Protein AF-A0A9N7V277-F1 (afdb_monomer)

InterPro domains:
  IPR020974 CGT/MARTX, cysteine protease (CPD) domain [PF11713] (224-320)
  IPR020974 CGT/MARTX, cysteine protease (CPD) domain [PS51771] (216-343)
  IPR038383 CGT/MARTX, cysteine protease (CPD) domain superfamily [G3DSA:3.40.50.11050] (196-327)

pLDDT: mean 76.89, std 19.92, range [20.62, 97.69]

Mean predicted aligned error: 16.17 Å

Structure (mmCIF, N/CA/C/O backbone):
data_AF-A0A9N7V277-F1
#
_entry.id   AF-A0A9N7V277-F1
#
loop_
_atom_site.group_PDB
_atom_site.id
_atom_site.type_symbol
_atom_site.label_atom_id
_atom_site.label_alt_id
_atom_site.label_comp_id
_atom_site.label_asym_id
_atom_site.label_entity_id
_atom_site.label_seq_id
_atom_site.pdbx_PDB_ins_code
_atom_site.Cartn_x
_atom_site.Cartn_y
_atom_site.Cartn_z
_atom_site.occupancy
_atom_site.B_iso_or_equiv
_atom_site.auth_seq_id
_atom_site.auth_comp_id
_atom_site.auth_asym_id
_atom_site.auth_atom_id
_atom_site.pdbx_PDB_model_num
ATOM 1 N N . MET A 1 1 ? 8.049 -5.004 50.807 1.00 28.66 1 MET A N 1
ATOM 2 C CA . MET A 1 1 ? 9.495 -4.733 50.673 1.00 28.66 1 MET A CA 1
ATOM 3 C C . MET A 1 1 ? 9.752 -4.348 49.233 1.00 28.66 1 MET A C 1
ATOM 5 O O . MET A 1 1 ? 9.401 -5.106 48.342 1.00 28.66 1 MET A O 1
ATOM 9 N N . ASN A 1 2 ? 10.246 -3.127 49.052 1.00 24.20 2 ASN A N 1
ATOM 10 C CA . ASN A 1 2 ? 10.599 -2.505 47.779 1.00 24.20 2 ASN A CA 1
ATOM 11 C C . ASN A 1 2 ? 11.664 -3.313 47.037 1.00 24.20 2 ASN A C 1
ATOM 13 O O . ASN A 1 2 ? 12.608 -3.737 47.690 1.00 24.20 2 ASN A O 1
ATOM 17 N N . TYR A 1 3 ? 11.592 -3.378 45.705 1.00 22.62 3 TYR A N 1
ATOM 18 C CA . TYR A 1 3 ? 12.776 -3.192 44.862 1.00 22.62 3 TYR A CA 1
ATOM 19 C C . TYR A 1 3 ? 12.378 -2.574 43.517 1.00 22.62 3 TYR A C 1
ATOM 21 O O . TYR A 1 3 ? 11.646 -3.154 42.724 1.00 22.62 3 TYR A O 1
ATOM 29 N N . CYS A 1 4 ? 12.864 -1.350 43.327 1.00 20.62 4 CYS A N 1
ATOM 30 C CA . CYS A 1 4 ? 12.828 -0.546 42.117 1.00 20.62 4 CYS A CA 1
ATOM 31 C C . CYS A 1 4 ? 14.184 -0.746 41.418 1.00 20.62 4 CYS A C 1
ATOM 33 O O . CYS A 1 4 ? 15.223 -0.596 42.065 1.00 20.62 4 CYS A O 1
ATOM 35 N N . GLY A 1 5 ? 14.185 -1.128 40.139 1.00 23.42 5 GLY A N 1
ATOM 36 C CA . GLY A 1 5 ? 15.390 -1.339 39.334 1.00 23.42 5 GLY A CA 1
ATOM 37 C C . GLY A 1 5 ? 15.511 -0.273 38.251 1.00 23.42 5 GLY A C 1
ATOM 38 O O . GLY A 1 5 ? 14.735 -0.263 37.302 1.00 23.42 5 GLY A O 1
ATOM 39 N N . LYS A 1 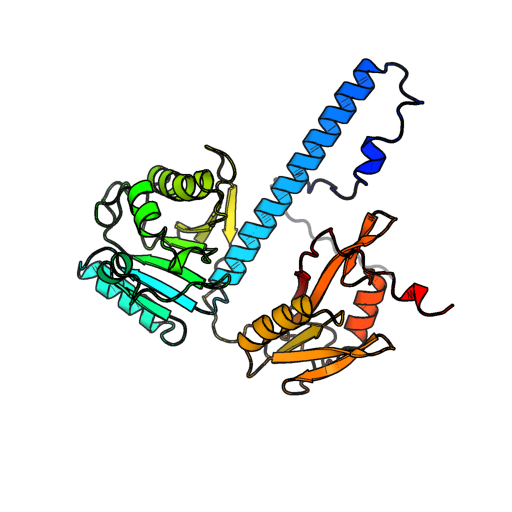6 ? 16.479 0.631 38.423 1.00 22.86 6 LYS A N 1
ATOM 40 C CA . LYS A 1 6 ? 16.886 1.668 37.466 1.00 22.86 6 LYS A CA 1
ATOM 41 C C . LYS A 1 6 ? 17.494 1.038 36.207 1.00 22.86 6 LYS A C 1
ATOM 43 O O . LYS A 1 6 ? 18.428 0.252 36.331 1.00 22.86 6 LYS A O 1
ATOM 48 N N . TYR A 1 7 ? 17.075 1.496 35.030 1.00 24.28 7 TYR A N 1
ATOM 49 C CA . TYR A 1 7 ? 17.896 1.451 33.820 1.00 24.28 7 TYR A CA 1
ATOM 50 C C . TYR A 1 7 ? 18.275 2.881 33.430 1.00 24.28 7 TYR A C 1
ATOM 52 O O . TYR A 1 7 ? 17.420 3.699 33.104 1.00 24.28 7 TYR A O 1
ATOM 60 N N . SER A 1 8 ? 19.569 3.181 33.520 1.00 22.28 8 SER A N 1
ATOM 61 C CA . SER A 1 8 ? 20.206 4.353 32.925 1.00 22.28 8 SER A CA 1
ATOM 62 C C . SER A 1 8 ? 20.559 4.025 31.475 1.00 22.28 8 SER A C 1
ATOM 64 O O . SER A 1 8 ? 21.413 3.170 31.240 1.00 22.28 8 SER A O 1
ATOM 66 N N . ALA A 1 9 ? 19.924 4.699 30.520 1.00 25.73 9 ALA A N 1
ATOM 67 C CA . ALA A 1 9 ? 20.364 4.729 29.131 1.00 25.73 9 ALA A CA 1
ATOM 68 C C . ALA A 1 9 ? 20.911 6.127 28.829 1.00 25.73 9 ALA A C 1
ATOM 70 O O . ALA A 1 9 ? 20.316 7.134 29.208 1.00 25.73 9 ALA A O 1
ATOM 71 N N . LEU A 1 10 ? 22.094 6.135 28.224 1.00 24.31 10 LEU A N 1
ATOM 72 C CA . LEU A 1 10 ? 22.889 7.299 27.873 1.00 24.31 10 LEU A CA 1
ATOM 73 C C . LEU A 1 10 ? 22.110 8.284 26.996 1.00 24.31 10 LEU A C 1
ATOM 75 O O . LEU A 1 10 ? 21.461 7.904 26.024 1.00 24.31 10 LEU A O 1
ATOM 79 N N . GLU A 1 11 ? 22.232 9.557 27.359 1.00 26.81 11 GLU A N 1
ATOM 80 C CA . GLU A 1 11 ? 21.810 10.714 26.583 1.00 26.81 11 GLU A CA 1
ATOM 81 C C . GLU A 1 11 ? 22.438 10.669 25.188 1.00 26.81 11 GLU A C 1
ATOM 83 O O . GLU A 1 11 ? 23.654 10.563 25.077 1.00 26.81 11 GLU A O 1
ATOM 88 N N . HIS A 1 12 ? 21.594 10.704 24.157 1.00 25.14 12 HIS A N 1
ATOM 89 C CA . HIS A 1 12 ? 21.638 11.583 22.976 1.00 25.14 12 HIS A CA 1
ATOM 90 C C . HIS A 1 12 ? 20.254 11.458 22.311 1.00 25.14 12 HIS A C 1
ATOM 92 O O . HIS A 1 12 ? 20.083 10.861 21.251 1.00 25.14 12 HIS A O 1
ATOM 98 N N . GLY A 1 13 ? 19.228 11.943 23.015 1.00 22.17 13 GLY A N 1
ATOM 99 C CA . GLY A 1 13 ? 17.858 11.990 22.521 1.00 22.17 13 GLY A CA 1
ATOM 100 C C . GLY A 1 13 ? 17.587 13.331 21.853 1.00 22.17 13 GLY A C 1
ATOM 101 O O . GLY A 1 13 ? 17.533 14.354 22.530 1.00 22.17 13 GLY A O 1
ATOM 102 N N . VAL A 1 14 ? 17.351 13.326 20.541 1.00 24.36 14 VAL A N 1
ATOM 103 C CA . VAL A 1 14 ? 16.485 14.344 19.942 1.00 24.36 14 VAL A CA 1
ATOM 104 C C . VAL A 1 14 ? 15.066 13.955 20.345 1.00 24.36 14 VAL A C 1
ATOM 106 O O . VAL A 1 14 ? 14.449 13.075 19.750 1.00 24.36 14 VAL A O 1
ATOM 109 N N . HIS A 1 15 ? 14.582 14.557 21.430 1.00 22.19 15 HIS A N 1
ATOM 110 C CA . HIS A 1 15 ? 13.175 14.515 21.803 1.00 22.19 15 HIS A CA 1
ATOM 111 C C . HIS A 1 15 ? 12.382 15.261 20.723 1.00 22.19 15 HIS A C 1
ATOM 113 O O . HIS A 1 15 ? 12.329 16.488 20.726 1.00 22.19 15 HIS A O 1
ATOM 119 N N . VAL A 1 16 ? 11.762 14.530 19.798 1.00 25.84 16 VAL A N 1
ATOM 120 C CA . VAL A 1 16 ? 10.641 15.077 19.030 1.00 25.84 16 VAL A CA 1
ATOM 121 C C . VAL A 1 16 ? 9.433 14.987 19.951 1.00 25.84 16 VAL A C 1
ATOM 123 O O . VAL A 1 16 ? 8.898 13.904 20.197 1.00 25.84 16 VAL A O 1
ATOM 126 N N . ALA A 1 17 ? 9.069 16.116 20.554 1.00 24.11 17 ALA A N 1
ATOM 127 C CA . ALA A 1 17 ? 7.821 16.233 21.287 1.00 24.11 17 ALA A CA 1
ATOM 128 C C . ALA A 1 17 ? 6.671 15.961 20.307 1.00 24.11 17 ALA A C 1
ATOM 130 O O . ALA A 1 17 ? 6.534 16.661 19.307 1.00 24.11 17 ALA A O 1
ATOM 131 N N . ARG A 1 18 ? 5.863 14.929 20.574 1.00 29.34 18 ARG A N 1
ATOM 132 C CA . ARG A 1 18 ? 4.539 14.818 19.956 1.00 29.34 18 ARG A CA 1
ATOM 133 C C . ARG A 1 18 ? 3.747 16.044 20.402 1.00 29.34 18 ARG A C 1
ATOM 135 O O . ARG A 1 18 ? 3.624 16.264 21.604 1.00 29.34 18 ARG A O 1
ATOM 142 N N . ALA A 1 19 ? 3.270 16.847 19.458 1.00 34.34 19 ALA A N 1
ATOM 143 C CA . ALA A 1 19 ? 2.320 17.903 19.769 1.00 34.34 19 ALA A CA 1
ATOM 144 C C . ALA A 1 19 ? 1.026 17.255 20.294 1.00 34.34 19 ALA A C 1
ATOM 146 O O . ALA A 1 19 ? 0.520 16.314 19.682 1.00 34.34 19 ALA A O 1
ATOM 147 N N . ASP A 1 20 ? 0.517 17.725 21.433 1.00 36.03 20 ASP A N 1
ATOM 148 C CA . ASP A 1 20 ? -0.811 17.362 21.937 1.00 36.03 20 ASP A CA 1
ATOM 149 C C . ASP A 1 20 ? -1.870 17.993 21.015 1.00 36.03 20 ASP A C 1
ATOM 151 O O . ASP A 1 20 ? -2.208 19.168 21.144 1.00 36.03 20 ASP A O 1
ATOM 155 N N . ILE A 1 21 ? -2.385 17.218 20.055 1.00 44.16 21 ILE A N 1
ATOM 156 C CA . ILE A 1 21 ? -3.468 17.624 19.131 1.00 44.16 21 ILE A CA 1
ATOM 157 C C . ILE A 1 21 ? -4.860 17.365 19.769 1.00 44.16 21 ILE A C 1
ATOM 159 O O . ILE A 1 21 ? -5.900 17.570 19.147 1.00 44.16 21 ILE A O 1
ATOM 163 N N . ASP A 1 22 ? -4.908 16.965 21.046 1.00 41.56 22 ASP A N 1
ATOM 164 C CA . ASP A 1 22 ? -6.135 16.657 21.808 1.00 41.56 22 ASP A CA 1
ATOM 165 C C . ASP A 1 22 ? -7.009 17.888 22.144 1.00 41.56 22 ASP A C 1
ATOM 167 O O . ASP A 1 22 ? -8.059 17.769 22.779 1.00 41.56 22 ASP A O 1
ATOM 171 N N . GLY A 1 23 ? -6.626 19.088 21.696 1.00 43.78 23 GLY A N 1
ATOM 172 C CA . GLY A 1 23 ? -7.427 20.302 21.846 1.00 43.78 23 GLY A CA 1
ATOM 173 C C . GLY A 1 23 ? -8.708 20.280 21.000 1.00 43.78 23 GLY A C 1
ATOM 174 O O . GLY A 1 23 ? -8.686 20.007 19.798 1.00 43.78 23 GLY A O 1
ATOM 175 N N . ASN A 1 24 ? -9.847 20.616 21.611 1.00 43.78 24 ASN A N 1
ATOM 176 C CA . ASN A 1 24 ? -11.101 20.837 20.891 1.00 43.78 24 ASN A CA 1
ATOM 177 C C . ASN A 1 24 ? -10.946 22.044 19.933 1.00 43.78 24 ASN A C 1
ATOM 179 O O . ASN A 1 24 ? -10.689 23.153 20.399 1.00 43.78 24 ASN A O 1
ATOM 183 N N . PRO A 1 25 ? -11.153 21.910 18.610 1.00 41.59 25 PRO A N 1
ATOM 184 C CA . PRO A 1 25 ? -11.029 23.040 17.685 1.00 41.59 25 PRO A CA 1
ATOM 185 C C . PRO A 1 25 ? -12.027 24.175 17.980 1.00 41.59 25 PRO A C 1
ATOM 187 O O . PRO A 1 25 ? -11.766 25.323 17.627 1.00 41.59 25 PRO A O 1
ATOM 190 N N . MET A 1 26 ? -13.140 23.892 18.672 1.00 42.09 26 MET A N 1
ATOM 191 C CA . MET A 1 26 ? -14.093 24.911 19.132 1.00 42.09 26 MET A CA 1
ATOM 192 C C . MET A 1 26 ? -13.605 25.676 20.374 1.00 42.09 26 MET A C 1
ATOM 194 O O . MET A 1 26 ? -13.975 26.836 20.544 1.00 42.09 26 MET A O 1
ATOM 198 N N . SER A 1 27 ? -12.710 25.113 21.200 1.00 48.59 27 SER A N 1
ATOM 199 C CA . SER A 1 27 ? -12.142 25.846 22.347 1.00 48.59 27 SER A CA 1
ATOM 200 C C . SER A 1 27 ? -11.129 26.916 21.925 1.00 48.59 27 SER A C 1
ATOM 202 O O . SER A 1 27 ? -10.855 27.839 22.688 1.00 48.59 27 SER A O 1
ATOM 204 N N . LEU A 1 28 ? -10.613 26.848 20.689 1.00 48.44 28 LEU A N 1
ATOM 205 C CA . LEU A 1 28 ? -9.829 27.924 20.070 1.00 48.44 28 LEU A CA 1
ATOM 206 C C . LEU A 1 28 ? -10.681 29.158 19.733 1.00 48.44 28 LEU A C 1
ATOM 208 O O . LEU A 1 28 ? -10.114 30.232 19.543 1.00 48.44 28 LEU A O 1
ATOM 212 N N . LEU A 1 29 ? -12.013 29.060 19.742 1.00 49.19 29 LEU A N 1
ATOM 213 C CA . LEU A 1 29 ? -12.933 30.183 19.507 1.00 49.19 29 LEU A CA 1
ATOM 214 C C . LEU A 1 29 ? -13.659 30.652 20.778 1.00 49.19 29 LEU A C 1
ATOM 216 O O . LEU A 1 29 ? -14.093 31.804 20.837 1.00 49.19 29 LEU A O 1
ATOM 220 N N . ASP A 1 30 ? -13.732 29.814 21.812 1.00 51.59 30 ASP A N 1
ATOM 221 C CA . ASP A 1 30 ? -14.276 30.210 23.111 1.00 51.59 30 ASP A CA 1
ATOM 222 C C . ASP A 1 30 ? -13.279 31.090 23.881 1.00 51.59 30 ASP A C 1
ATOM 224 O O . ASP A 1 30 ? -12.155 30.678 24.191 1.00 51.59 30 ASP A O 1
ATOM 228 N N . GLY A 1 31 ? -13.686 32.328 24.191 1.00 53.81 31 GLY A N 1
ATOM 229 C CA . GLY A 1 31 ? -12.941 33.218 25.093 1.00 53.81 31 GLY A CA 1
ATOM 230 C C . GLY A 1 31 ? -12.650 34.641 24.605 1.00 53.81 31 GLY A C 1
ATOM 231 O O . GLY A 1 31 ? -11.742 35.274 25.132 1.00 53.81 31 GLY A O 1
ATOM 232 N N . LEU A 1 32 ? -13.407 35.199 23.652 1.00 53.09 32 LEU A N 1
ATOM 233 C CA . LEU A 1 32 ? -13.282 36.631 23.305 1.00 53.09 32 LEU A CA 1
ATOM 234 C C . LEU A 1 32 ? -13.715 37.588 24.439 1.00 53.09 32 LEU A C 1
ATOM 236 O O . LEU A 1 32 ? -13.477 38.790 24.341 1.00 53.09 32 LEU A O 1
ATOM 240 N N . GLN A 1 33 ? -14.349 37.075 25.501 1.00 52.97 33 GLN A N 1
ATOM 241 C CA . GLN A 1 33 ? -14.818 37.863 26.648 1.00 52.97 33 GLN A CA 1
ATOM 242 C C . GLN A 1 33 ? -13.718 38.201 27.673 1.00 52.97 33 GLN A C 1
ATOM 244 O O . GLN A 1 33 ? -13.882 39.185 28.387 1.00 52.97 33 GLN A O 1
ATOM 249 N N . ASP A 1 34 ? -12.591 37.475 27.685 1.00 56.88 34 ASP A N 1
ATOM 250 C CA . ASP A 1 34 ? -11.506 37.632 28.677 1.00 56.88 34 ASP A CA 1
ATOM 251 C C . ASP A 1 34 ? -10.212 38.245 28.094 1.00 56.88 34 ASP A C 1
ATOM 253 O O . ASP A 1 34 ? -9.165 38.278 28.741 1.00 56.88 34 ASP A O 1
ATOM 257 N N . CYS A 1 35 ? -10.249 38.747 26.856 1.00 62.06 35 CYS A N 1
ATOM 258 C CA . CYS A 1 35 ? -9.081 39.357 26.218 1.00 62.06 35 CYS A CA 1
ATOM 259 C C . CYS A 1 35 ? -8.904 40.824 26.672 1.00 62.06 35 CYS A C 1
ATOM 261 O O . CYS A 1 35 ? -9.595 41.709 26.171 1.00 62.06 35 CYS A O 1
ATOM 263 N N . GLU A 1 36 ? -7.923 41.121 27.536 1.00 65.69 36 GLU A N 1
ATOM 264 C CA . GLU A 1 36 ? -7.572 42.514 27.904 1.00 65.69 36 GLU A CA 1
ATOM 265 C C . GLU A 1 36 ? -7.107 43.353 26.694 1.00 65.69 36 GLU A C 1
ATOM 267 O O . GLU A 1 36 ? -7.350 44.559 26.626 1.00 65.69 36 GLU A O 1
ATOM 272 N N . ASN A 1 37 ? -6.472 42.713 25.703 1.00 77.94 37 ASN A N 1
ATOM 273 C CA . ASN A 1 37 ? -6.129 43.305 24.409 1.00 77.94 37 ASN A CA 1
ATOM 274 C C . ASN A 1 37 ? -6.590 42.385 23.275 1.00 77.94 37 ASN A C 1
ATOM 276 O O . ASN A 1 37 ? -5.934 41.401 22.926 1.00 77.94 37 ASN A O 1
ATOM 280 N N . VAL A 1 38 ? -7.724 42.745 22.681 1.00 69.00 38 VAL A N 1
ATOM 281 C CA . VAL A 1 38 ? -8.394 41.979 21.624 1.00 69.00 38 VAL A CA 1
ATOM 282 C C . VAL A 1 38 ? -7.473 41.720 20.424 1.00 69.00 38 VAL A C 1
ATOM 284 O O . VAL A 1 38 ? -7.467 40.615 19.888 1.00 69.00 38 VAL A O 1
ATOM 287 N N . THR A 1 39 ? -6.637 42.687 20.032 1.00 71.88 39 THR A N 1
ATOM 288 C CA . THR A 1 39 ? -5.728 42.544 18.881 1.00 71.88 39 THR A CA 1
ATOM 289 C C . THR A 1 39 ? -4.648 41.493 19.135 1.00 71.88 39 THR A C 1
ATOM 291 O O . THR A 1 39 ? -4.396 40.655 18.272 1.00 71.88 39 THR A O 1
ATOM 294 N N . ALA A 1 40 ? -4.034 41.499 20.321 1.00 71.00 40 ALA A N 1
ATOM 295 C CA . ALA A 1 40 ? -3.030 40.499 20.693 1.00 71.00 40 ALA A CA 1
ATOM 296 C C . ALA A 1 40 ? -3.648 39.095 20.815 1.00 71.00 40 ALA A C 1
ATOM 298 O O . ALA A 1 40 ? -3.069 38.119 20.347 1.00 71.00 40 ALA A O 1
ATOM 299 N N . CYS A 1 41 ? -4.861 39.017 21.367 1.00 73.19 41 CYS A N 1
ATOM 300 C CA . CYS A 1 41 ? -5.624 37.779 21.514 1.00 73.19 41 CYS A CA 1
ATOM 301 C C . CYS A 1 41 ? -5.927 37.126 20.154 1.00 73.19 41 CYS A C 1
ATOM 303 O O . CYS A 1 41 ? -5.703 35.933 19.969 1.00 73.19 41 CYS A O 1
ATOM 305 N N . ILE A 1 42 ? -6.382 37.919 19.174 1.00 68.00 42 ILE A N 1
ATOM 306 C CA . ILE A 1 42 ? -6.675 37.443 17.813 1.00 68.00 42 ILE A CA 1
ATOM 307 C C . ILE A 1 42 ? -5.404 36.943 17.113 1.00 68.00 42 ILE A C 1
ATOM 309 O O . ILE A 1 42 ? -5.448 35.916 16.438 1.00 68.00 42 ILE A O 1
ATOM 313 N N . ILE A 1 43 ? -4.275 37.644 17.274 1.00 72.56 43 ILE A N 1
ATOM 314 C CA . ILE A 1 43 ? -2.992 37.228 16.686 1.00 72.56 43 ILE A CA 1
ATOM 315 C C . ILE A 1 43 ? -2.543 35.887 17.274 1.00 72.56 43 ILE A C 1
ATOM 317 O O . ILE A 1 43 ? -2.213 34.983 16.510 1.00 72.56 43 ILE A O 1
ATOM 321 N N . GLN A 1 44 ? -2.591 35.737 18.600 1.00 72.06 44 GLN A N 1
ATOM 322 C CA . GLN A 1 44 ? -2.203 34.496 19.270 1.00 72.06 44 GLN A CA 1
ATOM 323 C C . GLN A 1 44 ? -3.094 33.326 18.842 1.00 72.06 44 GLN A C 1
ATOM 325 O O . GLN A 1 44 ? -2.597 32.288 18.431 1.00 72.06 44 GLN A O 1
ATOM 330 N N . ARG A 1 45 ? -4.417 33.511 18.832 1.00 66.19 45 ARG A N 1
ATOM 331 C CA . ARG A 1 45 ? -5.364 32.447 18.458 1.00 66.19 45 ARG A CA 1
ATOM 332 C C . ARG A 1 45 ? -5.231 32.026 16.997 1.00 66.19 45 ARG A C 1
ATOM 334 O O . ARG A 1 45 ? -5.417 30.857 16.673 1.00 66.19 45 ARG A O 1
ATOM 341 N N . LYS A 1 46 ? -4.893 32.969 16.111 1.00 66.25 46 LYS A N 1
ATOM 342 C CA . LYS A 1 46 ? -4.556 32.656 14.721 1.00 66.25 46 LYS A CA 1
ATOM 343 C C . LYS A 1 46 ? -3.305 31.778 14.645 1.00 66.25 46 LYS A C 1
ATOM 345 O O . LYS A 1 46 ? -3.328 30.797 13.914 1.00 66.25 46 LYS A O 1
ATOM 350 N N . GLN A 1 47 ? -2.266 32.097 15.415 1.00 67.50 47 GLN A N 1
ATOM 351 C CA . GLN A 1 47 ? -1.055 31.275 15.496 1.00 67.50 47 GLN A CA 1
ATOM 352 C C . GLN A 1 47 ? -1.341 29.890 16.089 1.00 67.50 47 GLN A C 1
ATOM 354 O O . GLN A 1 47 ? -0.844 28.897 15.567 1.00 67.50 47 GLN A O 1
ATOM 359 N N . ASP A 1 48 ? -2.179 29.799 17.123 1.00 63.56 48 ASP A N 1
ATOM 360 C CA . ASP A 1 48 ? -2.561 28.524 17.738 1.00 63.56 48 ASP A CA 1
ATOM 361 C C . ASP A 1 48 ? -3.363 27.647 16.757 1.00 63.56 48 ASP A C 1
ATOM 363 O O . ASP A 1 48 ? -3.140 26.441 16.668 1.00 63.56 48 ASP A O 1
ATOM 367 N N . PHE A 1 49 ? -4.265 28.248 15.970 1.00 59.19 49 PHE A N 1
ATOM 368 C CA . PHE A 1 49 ? -5.008 27.551 14.919 1.00 59.19 49 PHE A CA 1
ATOM 369 C C . PHE A 1 49 ? -4.109 27.110 13.757 1.00 59.19 49 PHE A C 1
ATOM 371 O O . PHE A 1 49 ? -4.245 25.985 13.285 1.00 59.19 49 PHE A O 1
ATOM 378 N N . GLU A 1 50 ? -3.180 27.962 13.312 1.00 64.38 50 GLU A N 1
ATOM 379 C CA . GLU A 1 50 ? -2.166 27.598 12.311 1.00 64.38 50 GLU A CA 1
ATOM 380 C C . GLU A 1 50 ? -1.309 26.423 12.816 1.00 64.38 50 GLU A C 1
ATOM 382 O O . GLU A 1 50 ? -1.188 25.420 12.123 1.00 64.38 50 GLU A O 1
ATOM 387 N N . THR A 1 51 ? -0.857 26.471 14.073 1.00 62.09 51 THR A N 1
ATOM 388 C CA . THR A 1 51 ? -0.097 25.384 14.718 1.00 62.09 51 THR A CA 1
ATOM 389 C C . THR A 1 51 ? -0.906 24.084 14.809 1.00 62.09 51 THR A C 1
ATOM 391 O O . THR A 1 51 ? -0.377 22.997 14.579 1.00 62.09 51 THR A O 1
ATOM 394 N N . PHE A 1 52 ? -2.201 24.171 15.126 1.00 56.72 52 PHE A N 1
ATOM 395 C CA . PHE A 1 52 ? -3.097 23.013 15.148 1.00 56.72 52 PHE A CA 1
ATOM 396 C C . PHE A 1 52 ? -3.271 22.389 13.755 1.00 56.72 52 PHE A C 1
ATOM 398 O O . PHE A 1 52 ? -3.212 21.166 13.616 1.00 56.72 52 PHE A O 1
ATOM 405 N N . LEU A 1 53 ? -3.484 23.215 12.724 1.00 58.16 53 LEU A N 1
ATOM 406 C CA . LEU A 1 53 ? -3.600 22.744 11.343 1.00 58.16 53 LEU A CA 1
ATOM 407 C C . LEU A 1 53 ? -2.303 22.090 10.860 1.00 58.16 53 LEU A C 1
ATOM 409 O O . LEU A 1 53 ? -2.366 21.040 10.220 1.00 58.16 53 LEU A O 1
ATOM 413 N N . ASP A 1 54 ? -1.154 22.667 11.210 1.00 64.00 54 ASP A N 1
ATOM 414 C CA . ASP A 1 54 ? 0.158 22.103 10.901 1.00 64.00 54 ASP A CA 1
ATOM 415 C C . ASP A 1 54 ? 0.327 20.722 11.556 1.00 64.00 54 ASP A C 1
ATOM 417 O O . ASP A 1 54 ? 0.670 19.757 10.872 1.00 64.00 54 ASP A O 1
ATOM 421 N N . GLY A 1 55 ? -0.027 20.577 12.840 1.00 51.19 55 GLY A N 1
ATOM 422 C CA . GLY A 1 55 ? 0.007 19.284 13.537 1.00 51.19 55 GLY A CA 1
ATOM 423 C C . GLY A 1 55 ? -0.923 18.229 12.921 1.00 51.19 55 GLY A C 1
ATOM 424 O O . GLY A 1 55 ? -0.550 17.060 12.791 1.00 51.19 55 GLY A O 1
ATOM 425 N N . PHE A 1 56 ? -2.124 18.625 12.487 1.00 54.91 56 PHE A N 1
ATOM 426 C CA . PHE A 1 56 ? -3.063 17.722 11.813 1.00 54.91 56 PHE A CA 1
ATOM 427 C C . PHE A 1 56 ? -2.545 17.254 10.442 1.00 54.91 56 PHE A C 1
ATOM 429 O O . PHE A 1 56 ? -2.678 16.077 10.090 1.00 54.91 56 PHE A O 1
ATOM 436 N N . GLU A 1 57 ? -1.944 18.153 9.660 1.00 64.38 57 GLU A N 1
ATOM 437 C CA . GLU A 1 57 ? -1.344 17.795 8.371 1.00 64.38 57 GLU A CA 1
ATOM 438 C C . GLU A 1 57 ? -0.088 16.926 8.548 1.00 64.38 57 GLU A C 1
ATOM 440 O O . GLU A 1 57 ? 0.075 15.950 7.813 1.00 64.38 57 GLU A O 1
ATOM 445 N N . GLU A 1 58 ? 0.741 17.179 9.567 1.00 65.19 58 GLU A N 1
ATOM 446 C CA . GLU A 1 58 ? 1.864 16.300 9.926 1.00 65.19 58 GLU A CA 1
ATOM 447 C C . GLU A 1 58 ? 1.398 14.881 10.274 1.00 65.19 58 GLU A C 1
ATOM 449 O O . GLU A 1 58 ? 1.951 13.902 9.763 1.00 65.19 58 GLU A O 1
ATOM 454 N N . GLN A 1 59 ? 0.354 14.744 11.097 1.00 62.25 59 GLN A N 1
ATOM 455 C CA . GLN A 1 59 ? -0.190 13.435 11.462 1.00 62.25 59 GLN A CA 1
ATOM 456 C C . GLN A 1 59 ? -0.726 12.686 10.234 1.00 62.25 59 GLN A C 1
ATOM 458 O O . GLN A 1 59 ? -0.437 11.508 10.038 1.00 62.25 59 GLN A O 1
ATOM 463 N N . LYS A 1 60 ? -1.435 13.381 9.344 1.00 69.06 60 LYS A N 1
ATOM 464 C CA . LYS A 1 60 ? -1.960 12.816 8.093 1.00 69.06 60 LYS A CA 1
ATOM 465 C C . LYS A 1 60 ? -0.856 12.358 7.135 1.00 69.06 60 LYS A C 1
ATOM 467 O O . LYS A 1 60 ? -1.027 11.356 6.434 1.00 69.06 60 LYS A O 1
ATOM 472 N N . ILE A 1 61 ? 0.272 13.068 7.102 1.00 75.56 61 ILE A N 1
ATOM 473 C CA . ILE A 1 61 ? 1.475 12.661 6.367 1.00 75.56 61 ILE A CA 1
ATOM 474 C C . ILE A 1 61 ? 2.064 11.382 6.971 1.00 75.56 61 ILE A C 1
ATOM 476 O O . ILE A 1 61 ? 2.358 10.439 6.231 1.00 75.56 61 ILE A O 1
ATOM 480 N N . GLN A 1 62 ? 2.202 11.320 8.300 1.00 68.75 62 GLN A N 1
ATOM 481 C CA . GLN A 1 62 ? 2.717 10.139 8.999 1.00 68.75 62 GLN A CA 1
ATOM 482 C C . GLN A 1 62 ? 1.824 8.913 8.781 1.00 68.75 62 GLN A C 1
ATOM 484 O O . GLN A 1 62 ? 2.329 7.856 8.404 1.00 68.75 62 GLN A O 1
ATOM 489 N N . ASP A 1 63 ? 0.507 9.064 8.925 1.00 70.19 63 ASP A N 1
ATOM 490 C CA . ASP A 1 63 ? -0.468 7.993 8.707 1.00 70.19 63 ASP A CA 1
ATOM 491 C C . ASP A 1 63 ? -0.399 7.451 7.274 1.00 70.19 63 ASP A C 1
ATOM 493 O O . ASP A 1 63 ? -0.506 6.245 7.045 1.00 70.19 63 ASP A O 1
ATOM 497 N N . ARG A 1 64 ? -0.169 8.327 6.288 1.00 77.38 64 ARG A N 1
ATOM 498 C CA . ARG A 1 64 ? -0.012 7.932 4.883 1.00 77.38 64 ARG A CA 1
ATOM 499 C C . ARG A 1 64 ? 1.291 7.180 4.631 1.00 77.38 64 ARG A C 1
ATOM 501 O O . ARG A 1 64 ? 1.270 6.177 3.921 1.00 77.38 64 ARG A O 1
ATOM 508 N N . LEU A 1 65 ? 2.406 7.645 5.192 1.00 81.69 65 LEU A N 1
ATOM 509 C CA . LEU A 1 65 ? 3.700 6.964 5.087 1.00 81.69 65 LEU A CA 1
ATOM 510 C C . LEU A 1 65 ? 3.656 5.584 5.760 1.00 81.69 65 LEU A C 1
ATOM 512 O O . LEU A 1 65 ? 4.146 4.607 5.194 1.00 81.69 65 LEU A O 1
ATOM 516 N N . LEU A 1 66 ? 2.997 5.481 6.917 1.00 74.75 66 LEU A N 1
ATOM 517 C CA . LEU A 1 66 ? 2.768 4.212 7.604 1.00 74.75 66 LEU A CA 1
ATOM 518 C C . LEU A 1 66 ? 1.853 3.285 6.792 1.00 74.75 66 LEU A C 1
ATOM 520 O O . LEU A 1 66 ? 2.186 2.124 6.583 1.00 74.75 66 LEU A O 1
ATOM 524 N N . SER A 1 67 ? 0.748 3.802 6.253 1.00 74.00 67 SER A N 1
ATOM 525 C CA . SER A 1 67 ? -0.151 3.022 5.391 1.00 74.00 67 SER A CA 1
ATOM 526 C C . SER A 1 67 ? 0.576 2.478 4.158 1.00 74.00 67 SER A C 1
ATOM 528 O O . SER A 1 67 ? 0.398 1.320 3.792 1.00 74.00 67 SER A O 1
ATOM 530 N N . ALA A 1 68 ? 1.437 3.283 3.529 1.00 84.06 68 ALA A N 1
ATOM 531 C CA . ALA A 1 68 ? 2.241 2.854 2.387 1.00 84.06 68 ALA A CA 1
ATOM 532 C C . ALA A 1 68 ? 3.231 1.741 2.747 1.00 84.06 68 ALA A C 1
ATOM 534 O O . ALA A 1 68 ? 3.407 0.808 1.961 1.00 84.06 68 ALA A O 1
ATOM 535 N N . SER A 1 69 ? 3.823 1.792 3.944 1.00 78.94 69 SER A N 1
ATOM 536 C CA . SER A 1 69 ? 4.613 0.677 4.473 1.00 78.94 69 SER A CA 1
ATOM 537 C C . SER A 1 69 ? 3.799 -0.603 4.563 1.00 78.94 69 SER A C 1
ATOM 539 O O . SER A 1 69 ? 4.276 -1.664 4.167 1.00 78.94 69 SER A O 1
ATOM 541 N N . GLU A 1 70 ? 2.602 -0.517 5.141 1.00 74.00 70 GLU A N 1
ATOM 542 C CA . GLU A 1 70 ? 1.756 -1.684 5.362 1.00 74.00 70 GLU A CA 1
ATOM 543 C C . GLU A 1 70 ? 1.306 -2.280 4.032 1.00 74.00 70 GLU A C 1
ATOM 545 O O . GLU A 1 70 ? 1.307 -3.499 3.875 1.00 74.00 70 GLU A O 1
ATOM 550 N N . ILE A 1 71 ? 0.981 -1.432 3.054 1.00 78.81 71 ILE A N 1
ATOM 551 C CA . ILE A 1 71 ? 0.645 -1.853 1.692 1.00 78.81 71 ILE A CA 1
ATOM 552 C C . ILE A 1 71 ? 1.841 -2.540 1.038 1.00 78.81 71 ILE A C 1
ATOM 554 O O . ILE A 1 71 ? 1.688 -3.633 0.513 1.00 78.81 71 ILE A O 1
ATOM 558 N N . SER A 1 72 ? 3.037 -1.961 1.125 1.00 81.25 72 SER A N 1
ATOM 559 C CA . SER A 1 72 ? 4.241 -2.533 0.501 1.00 81.25 72 SER A CA 1
ATOM 560 C C . SER A 1 72 ? 4.650 -3.873 1.104 1.00 81.25 72 SER A C 1
ATOM 562 O O . SER A 1 72 ? 5.285 -4.686 0.439 1.00 81.25 72 SER A O 1
ATOM 564 N N . HIS A 1 73 ? 4.234 -4.128 2.343 1.00 74.44 73 HIS A N 1
ATOM 565 C CA . HIS A 1 73 ? 4.428 -5.402 3.017 1.00 74.44 73 HIS A CA 1
ATOM 566 C C . HIS A 1 73 ? 3.274 -6.402 2.781 1.00 74.44 73 HIS A C 1
ATOM 568 O O . HIS A 1 73 ? 3.495 -7.607 2.806 1.00 74.44 73 HIS A O 1
ATOM 574 N N . SER A 1 74 ? 2.032 -5.943 2.610 1.00 69.12 74 SER A N 1
ATOM 575 C CA . SER A 1 74 ? 0.819 -6.790 2.578 1.00 69.12 74 SER A CA 1
ATOM 576 C C . SER A 1 74 ? -0.047 -6.539 1.342 1.00 69.12 74 SER A C 1
ATOM 578 O O . SER A 1 74 ? -1.287 -6.507 1.413 1.00 69.12 74 SER A O 1
ATOM 580 N N . TYR A 1 75 ? 0.616 -6.282 0.217 1.00 81.12 75 TYR A N 1
ATOM 581 C CA . TYR A 1 75 ? -0.045 -5.986 -1.042 1.00 81.12 75 TYR A CA 1
ATOM 582 C C . TYR A 1 75 ? -0.896 -7.176 -1.484 1.00 81.12 75 TYR A C 1
ATOM 584 O O . TYR A 1 75 ? -0.523 -8.333 -1.302 1.00 81.12 75 TYR A O 1
ATOM 592 N N . SER A 1 76 ? -2.053 -6.883 -2.074 1.00 75.88 76 SER A N 1
ATOM 593 C CA . SER A 1 76 ? -2.860 -7.888 -2.777 1.00 75.88 76 SER A CA 1
ATOM 594 C C . SER A 1 76 ? -2.315 -8.154 -4.178 1.00 75.88 76 SER A C 1
ATOM 596 O O . SER A 1 76 ? -2.592 -9.197 -4.761 1.00 75.88 76 SER A O 1
ATOM 598 N N . GLN A 1 77 ? -1.560 -7.199 -4.728 1.00 83.88 77 GLN A N 1
ATOM 599 C CA . GLN A 1 77 ? -0.992 -7.273 -6.064 1.00 83.88 77 GLN A CA 1
ATOM 600 C C . GLN A 1 77 ? 0.278 -6.422 -6.161 1.00 83.88 77 GLN A C 1
ATOM 602 O O . GLN A 1 77 ? 0.307 -5.275 -5.709 1.00 83.88 77 GLN A O 1
ATOM 607 N N . LYS A 1 78 ? 1.313 -6.950 -6.816 1.00 92.06 78 LYS A N 1
ATOM 608 C CA . LYS A 1 78 ? 2.537 -6.219 -7.154 1.00 92.06 78 LYS A CA 1
ATOM 609 C C . LYS A 1 78 ? 2.728 -6.185 -8.664 1.00 92.06 78 LYS A C 1
ATOM 611 O O . LYS A 1 78 ? 2.909 -7.209 -9.314 1.00 92.06 78 LYS A O 1
ATOM 616 N N . LEU A 1 79 ? 2.690 -4.994 -9.245 1.00 95.38 79 LEU A N 1
ATOM 617 C CA . LEU A 1 79 ? 2.936 -4.797 -10.669 1.00 95.38 79 LEU A CA 1
ATOM 618 C C . LEU A 1 79 ? 4.423 -4.534 -10.891 1.00 95.38 79 LEU A C 1
ATOM 620 O O . LEU A 1 79 ? 4.939 -3.490 -10.497 1.00 95.38 79 LEU A O 1
ATOM 624 N N . LEU A 1 80 ? 5.103 -5.480 -11.535 1.00 96.50 80 LEU A N 1
ATOM 625 C CA . LEU A 1 80 ? 6.509 -5.378 -11.916 1.00 96.50 80 LEU A CA 1
ATOM 626 C C . LEU A 1 80 ? 6.590 -4.728 -13.297 1.00 96.50 80 LEU A C 1
ATOM 628 O O . LEU A 1 80 ? 6.527 -5.395 -14.332 1.00 96.50 80 LEU A O 1
ATOM 632 N N . VAL A 1 81 ? 6.656 -3.401 -13.311 1.00 96.25 81 VAL A N 1
ATOM 633 C CA . VAL A 1 81 ? 6.610 -2.599 -14.531 1.00 96.25 81 VAL A CA 1
ATOM 634 C C . VAL A 1 81 ? 8.001 -2.473 -15.133 1.00 96.25 81 VAL A C 1
ATOM 636 O O . VAL A 1 81 ? 8.891 -1.876 -14.537 1.00 96.25 81 VAL A O 1
ATOM 639 N N . MET A 1 82 ? 8.178 -2.985 -16.345 1.00 96.00 82 MET A N 1
ATOM 640 C CA . MET A 1 82 ? 9.451 -2.981 -17.057 1.00 96.00 82 MET A CA 1
ATOM 641 C C . MET A 1 82 ? 9.471 -1.883 -18.129 1.00 96.00 82 MET A C 1
ATOM 643 O O . MET A 1 82 ? 8.675 -1.919 -19.069 1.00 96.00 82 MET A O 1
ATOM 647 N N . THR A 1 83 ? 10.366 -0.897 -18.007 1.00 95.38 83 THR A N 1
ATOM 648 C CA . THR A 1 83 ? 10.381 0.315 -18.854 1.00 95.38 83 THR A CA 1
ATOM 649 C C . THR A 1 83 ? 11.347 0.268 -20.044 1.00 95.38 83 THR A C 1
ATOM 651 O O . THR A 1 83 ? 11.294 1.145 -20.918 1.00 95.38 83 THR A O 1
ATOM 654 N N . ASP A 1 84 ? 12.176 -0.771 -20.127 1.00 93.81 84 ASP A N 1
ATOM 655 C CA . ASP A 1 84 ? 13.021 -1.125 -21.273 1.00 93.81 84 ASP A CA 1
ATOM 656 C C . ASP A 1 84 ? 13.053 -2.650 -21.487 1.00 93.81 84 ASP A C 1
ATOM 658 O O . ASP A 1 84 ? 12.265 -3.379 -20.892 1.00 93.81 84 ASP A O 1
ATOM 662 N N . LYS A 1 85 ? 13.885 -3.119 -22.421 1.00 93.12 85 LYS A N 1
ATOM 663 C CA . LYS A 1 85 ? 14.084 -4.546 -22.732 1.00 93.12 85 LYS A CA 1
ATOM 664 C C . LYS A 1 85 ? 15.546 -4.941 -22.504 1.00 93.12 85 LYS A C 1
ATOM 666 O O . LYS A 1 85 ? 16.055 -5.853 -23.152 1.00 93.12 85 LYS A O 1
ATOM 671 N N . ASP A 1 86 ? 16.251 -4.199 -21.648 1.00 94.50 86 ASP A N 1
ATOM 672 C CA . ASP A 1 86 ? 17.651 -4.486 -21.368 1.00 94.50 86 ASP A CA 1
ATOM 673 C C . ASP A 1 86 ? 17.744 -5.768 -20.546 1.00 94.50 86 ASP A C 1
ATOM 675 O O . ASP A 1 86 ? 16.991 -5.978 -19.594 1.00 94.50 86 ASP A O 1
ATOM 679 N N . LYS A 1 87 ? 18.713 -6.623 -20.884 1.00 95.06 87 LYS A N 1
ATOM 680 C CA . LYS A 1 87 ? 18.839 -7.946 -20.261 1.00 95.06 87 LYS A CA 1
ATOM 681 C C . LYS A 1 87 ? 18.981 -7.875 -18.735 1.00 95.06 87 LYS A C 1
ATOM 683 O O . LYS A 1 87 ? 18.381 -8.667 -18.021 1.00 95.06 87 LYS A O 1
ATOM 688 N N . SER A 1 88 ? 19.720 -6.880 -18.244 1.00 94.12 88 SER A N 1
ATOM 689 C CA . SER A 1 88 ? 19.870 -6.613 -16.807 1.00 94.12 88 SER A CA 1
ATOM 690 C C . SER A 1 88 ? 18.533 -6.278 -16.134 1.00 94.12 88 SER A C 1
ATOM 692 O O . SER A 1 88 ? 18.249 -6.764 -15.039 1.00 94.12 88 SER A O 1
ATOM 694 N N . THR A 1 89 ? 17.685 -5.480 -16.790 1.00 95.88 89 THR A N 1
ATOM 695 C CA . THR A 1 89 ? 16.341 -5.155 -16.298 1.00 95.88 89 THR A CA 1
ATOM 696 C C . THR A 1 89 ? 15.465 -6.403 -16.260 1.00 95.88 89 THR A C 1
ATOM 698 O O . THR A 1 89 ? 14.839 -6.665 -15.236 1.00 95.88 89 THR A O 1
ATOM 701 N N . GLU A 1 90 ? 15.460 -7.203 -17.331 1.00 96.31 90 GLU A N 1
ATOM 702 C CA . GLU A 1 90 ? 14.711 -8.464 -17.381 1.00 96.31 90 GLU A CA 1
ATOM 703 C C . GLU A 1 90 ? 15.130 -9.421 -16.261 1.00 96.31 90 GLU A C 1
ATOM 705 O O . GLU A 1 90 ? 14.271 -9.962 -15.569 1.00 96.31 90 GLU A O 1
ATOM 710 N N . ASP A 1 91 ? 16.434 -9.599 -16.042 1.00 96.19 91 ASP A N 1
ATOM 711 C CA . ASP A 1 91 ? 16.950 -10.501 -15.011 1.00 96.19 91 ASP A CA 1
ATOM 712 C C . ASP A 1 91 ? 16.533 -10.038 -13.601 1.00 96.19 91 ASP A C 1
ATOM 714 O O . ASP A 1 91 ? 16.114 -10.859 -12.785 1.00 96.19 91 ASP A O 1
ATOM 718 N N . ARG A 1 92 ? 16.547 -8.722 -13.333 1.00 95.12 92 ARG A N 1
ATOM 719 C CA . ARG A 1 92 ? 16.063 -8.134 -12.066 1.00 95.12 92 ARG A CA 1
ATOM 720 C C . ARG A 1 92 ? 14.556 -8.319 -11.875 1.00 95.12 92 ARG A C 1
ATOM 722 O O . ARG A 1 92 ? 14.125 -8.653 -10.775 1.00 95.12 92 ARG A O 1
ATOM 729 N N . VAL A 1 93 ? 13.759 -8.129 -12.930 1.00 96.56 93 VAL A N 1
ATOM 730 C CA . VAL A 1 93 ? 12.302 -8.354 -12.894 1.00 96.56 93 VAL A CA 1
ATOM 731 C C . VAL A 1 93 ? 11.990 -9.824 -12.630 1.00 96.56 93 VAL A C 1
ATOM 733 O O . VAL A 1 93 ? 11.145 -10.124 -11.794 1.00 96.56 93 VAL A O 1
ATOM 736 N N . GLN A 1 94 ? 12.674 -10.747 -13.311 1.00 96.69 94 GLN A N 1
ATOM 737 C CA . GLN A 1 94 ? 12.485 -12.186 -13.107 1.00 96.69 94 GLN A CA 1
ATOM 738 C C . GLN A 1 94 ? 12.913 -12.621 -11.705 1.00 96.69 94 GLN A C 1
ATOM 740 O O . GLN A 1 94 ? 12.231 -13.432 -11.082 1.00 96.69 94 GLN A O 1
ATOM 745 N N . GLN A 1 95 ? 14.005 -12.057 -11.182 1.00 92.88 95 GLN A N 1
ATOM 746 C CA . GLN A 1 95 ? 14.425 -12.300 -9.808 1.00 92.88 95 GLN A CA 1
ATOM 747 C C . GLN A 1 95 ? 13.347 -11.851 -8.814 1.00 92.88 95 GLN A C 1
ATOM 749 O O . GLN A 1 95 ? 12.955 -12.654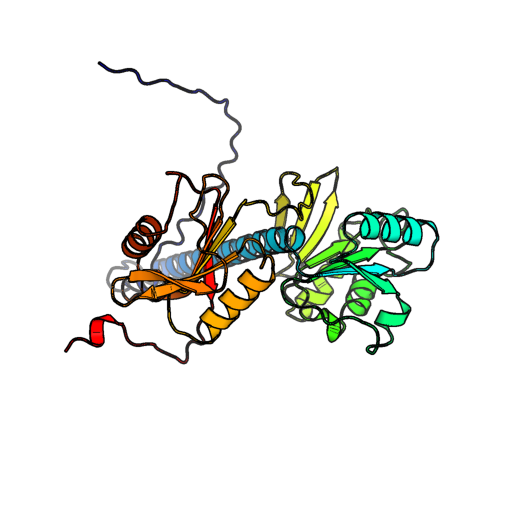 -7.974 1.00 92.88 95 GLN A O 1
ATOM 754 N N . GLU A 1 96 ? 12.829 -10.626 -8.932 1.00 91.25 96 GLU A N 1
ATOM 755 C CA . GLU A 1 96 ? 11.742 -10.139 -8.071 1.00 91.25 96 GLU A CA 1
ATOM 756 C C . GLU A 1 96 ? 10.487 -11.016 -8.199 1.00 91.25 96 GLU A C 1
ATOM 758 O O . GLU A 1 96 ? 9.942 -11.468 -7.197 1.00 91.25 96 GLU A O 1
ATOM 763 N N . TYR A 1 97 ? 10.070 -11.333 -9.429 1.00 92.25 97 TYR A N 1
ATOM 764 C CA . TYR A 1 97 ? 8.913 -12.190 -9.697 1.00 92.25 97 TYR A CA 1
ATOM 765 C C . TYR A 1 97 ? 9.048 -13.578 -9.058 1.00 92.25 97 TYR A C 1
ATOM 767 O O . TYR A 1 97 ? 8.071 -14.1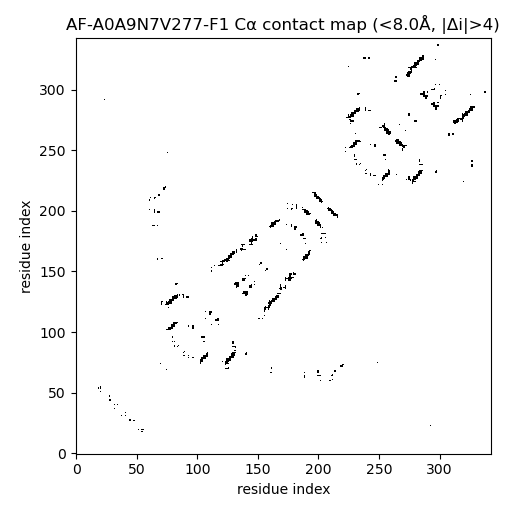36 -8.569 1.00 92.25 97 TYR A O 1
ATOM 775 N N . SER A 1 98 ? 10.261 -14.138 -9.032 1.00 87.19 98 SER A N 1
ATOM 776 C CA . SER A 1 98 ? 10.518 -15.460 -8.453 1.00 87.19 98 SER A CA 1
ATOM 777 C C . SER A 1 98 ? 10.363 -15.513 -6.930 1.00 87.19 98 SER A C 1
ATOM 779 O O . SER A 1 98 ? 10.171 -16.601 -6.388 1.00 87.19 98 SER A O 1
ATOM 781 N N . LEU A 1 99 ? 10.420 -14.362 -6.249 1.00 84.06 99 LEU A N 1
ATOM 782 C CA . LEU A 1 99 ? 10.208 -14.274 -4.804 1.00 84.06 99 LEU A CA 1
ATOM 783 C C . LEU A 1 99 ? 8.725 -14.415 -4.446 1.00 84.06 99 LEU A C 1
ATOM 785 O O . LEU A 1 99 ? 8.405 -14.999 -3.414 1.00 84.06 99 LEU A O 1
ATOM 789 N N . ASP A 1 100 ? 7.837 -13.908 -5.302 1.00 78.00 100 ASP A N 1
ATOM 790 C CA . ASP A 1 100 ? 6.393 -13.923 -5.077 1.00 78.00 100 ASP A CA 1
ATOM 791 C C . ASP A 1 100 ? 5.596 -13.951 -6.400 1.00 78.00 100 ASP A C 1
ATOM 793 O O . ASP A 1 100 ? 5.015 -12.949 -6.830 1.00 78.00 100 ASP A O 1
ATOM 797 N N . PRO A 1 101 ? 5.546 -15.107 -7.084 1.00 81.25 101 PRO A N 1
ATOM 798 C CA . PRO A 1 101 ? 4.890 -15.224 -8.384 1.00 81.25 101 PRO A CA 1
ATOM 799 C C . PRO A 1 101 ? 3.357 -15.227 -8.296 1.00 81.25 101 PRO A C 1
ATOM 801 O O . PRO A 1 101 ? 2.699 -15.113 -9.329 1.00 81.25 101 PRO A O 1
ATOM 804 N N . HIS A 1 102 ? 2.783 -15.403 -7.098 1.00 79.75 102 HIS A N 1
ATOM 805 C CA . HIS A 1 102 ? 1.335 -15.520 -6.915 1.00 79.75 102 HIS A CA 1
ATOM 806 C C . HIS A 1 102 ? 0.643 -14.156 -6.927 1.00 79.75 102 HIS A C 1
ATOM 808 O O . HIS A 1 102 ? -0.401 -14.016 -7.560 1.00 79.75 102 HIS A O 1
ATOM 814 N N . TYR A 1 103 ? 1.239 -13.155 -6.273 1.00 83.00 103 TYR A N 1
ATOM 815 C CA . TYR A 1 103 ? 0.685 -11.800 -6.217 1.00 83.00 103 TYR A CA 1
ATOM 816 C C . TYR A 1 103 ? 1.380 -10.828 -7.179 1.00 83.00 103 TYR A C 1
ATOM 818 O O . TYR A 1 103 ? 0.931 -9.690 -7.332 1.00 83.00 103 TYR A O 1
ATOM 826 N N . SER A 1 104 ? 2.452 -11.249 -7.856 1.00 90.06 104 SER A N 1
ATOM 827 C CA . SER A 1 104 ? 3.160 -10.404 -8.819 1.00 90.06 104 SER A CA 1
ATOM 828 C C . SER A 1 104 ? 2.651 -10.571 -10.251 1.00 90.06 104 SER A C 1
ATOM 830 O O . SER A 1 104 ? 2.372 -11.675 -10.711 1.00 90.06 104 SER A O 1
ATOM 832 N N . VAL A 1 105 ? 2.610 -9.473 -11.007 1.00 94.19 105 VAL A N 1
ATOM 833 C CA . VAL A 1 105 ? 2.319 -9.469 -12.448 1.00 94.19 105 VAL A CA 1
ATOM 834 C C . VAL A 1 105 ? 3.362 -8.630 -13.173 1.00 94.19 105 VAL A C 1
ATOM 836 O O . VAL A 1 105 ? 3.581 -7.468 -12.838 1.00 94.19 105 VAL A O 1
ATOM 839 N N . ILE A 1 106 ? 3.996 -9.206 -14.194 1.00 95.56 106 ILE A N 1
ATOM 840 C CA . ILE A 1 106 ? 4.955 -8.484 -15.035 1.00 95.56 106 ILE A CA 1
ATOM 841 C C . ILE A 1 106 ? 4.194 -7.655 -16.068 1.00 95.56 106 ILE A C 1
ATOM 843 O O . ILE A 1 106 ? 3.409 -8.186 -16.853 1.00 95.56 106 ILE A O 1
ATOM 847 N N . VAL A 1 107 ? 4.469 -6.353 -16.102 1.00 94.81 107 VAL A N 1
ATOM 848 C CA . VAL A 1 107 ? 3.854 -5.407 -17.037 1.00 94.81 107 VAL A CA 1
ATOM 849 C C . VAL A 1 107 ? 4.937 -4.835 -17.939 1.00 94.81 107 VAL A C 1
ATOM 851 O O . VAL A 1 107 ? 5.832 -4.119 -17.496 1.00 94.81 107 VAL A O 1
ATOM 854 N N . SER A 1 108 ? 4.864 -5.145 -19.231 1.00 92.25 108 SER A N 1
ATOM 855 C CA . SER A 1 108 ? 5.799 -4.585 -20.210 1.00 92.25 108 SER A CA 1
ATOM 856 C C . SER A 1 108 ? 5.499 -3.113 -20.501 1.00 92.25 108 SER A C 1
ATOM 858 O O . SER A 1 108 ? 4.352 -2.669 -20.416 1.00 92.25 108 SER A O 1
ATOM 860 N N . LYS A 1 109 ? 6.514 -2.369 -20.952 1.00 90.00 109 LYS A N 1
ATOM 861 C CA . LYS A 1 109 ? 6.350 -0.998 -21.451 1.00 90.00 109 LYS A CA 1
ATOM 862 C C . LYS A 1 109 ? 5.258 -0.886 -22.518 1.00 90.00 109 LYS A C 1
ATOM 864 O O . LYS A 1 109 ? 4.480 0.062 -22.499 1.00 90.00 109 LYS A O 1
ATOM 869 N N . ASP A 1 110 ? 5.181 -1.866 -23.420 1.00 88.94 110 ASP A N 1
ATOM 870 C CA . ASP A 1 110 ? 4.189 -1.902 -24.499 1.00 88.94 110 ASP A CA 1
ATOM 871 C C . ASP A 1 110 ? 2.754 -1.956 -23.924 1.00 88.94 110 ASP A C 1
ATOM 873 O O . ASP A 1 110 ? 1.854 -1.294 -24.443 1.00 88.94 110 ASP A O 1
ATOM 877 N N . CYS A 1 111 ? 2.554 -2.630 -22.783 1.00 89.19 111 CYS A N 1
ATOM 878 C CA . CYS A 1 111 ? 1.270 -2.650 -22.073 1.00 89.19 111 CYS A CA 1
ATOM 879 C C . CYS A 1 111 ? 0.906 -1.340 -21.371 1.00 89.19 111 CYS A C 1
ATOM 881 O O . CYS A 1 111 ? -0.270 -1.079 -21.154 1.00 89.19 111 CYS A O 1
ATOM 883 N N . LEU A 1 112 ? 1.865 -0.465 -21.071 1.00 85.56 112 LEU A N 1
ATOM 884 C CA . LEU A 1 112 ? 1.551 0.872 -20.548 1.00 85.56 112 LEU A CA 1
ATOM 885 C C . LEU A 1 112 ? 0.995 1.801 -21.639 1.00 85.56 112 LEU A C 1
ATOM 887 O O . LEU A 1 112 ? 0.330 2.798 -21.344 1.00 85.56 112 LEU A O 1
ATOM 891 N N . TYR A 1 113 ? 1.277 1.499 -22.909 1.00 84.38 113 TYR A N 1
ATOM 892 C CA . TYR A 1 113 ? 0.714 2.214 -24.055 1.00 84.38 113 TYR A CA 1
ATOM 893 C C . TYR A 1 113 ? -0.596 1.599 -24.553 1.00 84.38 113 TYR A C 1
ATOM 895 O O . TYR A 1 113 ? -1.364 2.295 -25.213 1.00 84.38 113 TYR A O 1
ATOM 903 N N . ASN A 1 114 ? -0.862 0.332 -24.224 1.00 82.50 114 ASN A N 1
ATOM 904 C CA . ASN A 1 114 ? -2.075 -0.375 -24.609 1.00 82.50 114 ASN A CA 1
ATOM 905 C C . ASN A 1 114 ? -2.895 -0.790 -23.378 1.00 82.50 114 ASN A C 1
ATOM 907 O O . ASN A 1 114 ? -2.606 -1.803 -22.742 1.00 82.50 114 ASN A O 1
ATOM 911 N N . GLU A 1 115 ? -3.956 -0.032 -23.084 1.00 68.25 115 GLU A N 1
ATOM 912 C CA . GLU A 1 115 ? -4.802 -0.221 -21.894 1.00 68.25 115 GLU A CA 1
ATOM 913 C C . GLU A 1 115 ? -5.371 -1.641 -21.763 1.00 68.25 115 GLU A C 1
ATOM 915 O O . GLU A 1 115 ? -5.613 -2.098 -20.651 1.00 68.25 115 GLU A O 1
ATOM 920 N N . SER A 1 116 ? -5.514 -2.387 -22.865 1.00 77.62 116 SER A N 1
ATOM 921 C CA . SER A 1 116 ? -6.099 -3.730 -22.840 1.00 77.62 116 SER A CA 1
ATOM 922 C C . SER A 1 116 ? -5.267 -4.784 -22.100 1.00 77.62 116 SER A C 1
ATOM 924 O O . SER A 1 116 ? -5.783 -5.871 -21.856 1.00 77.62 116 SER A O 1
ATOM 926 N N . CYS A 1 117 ? -3.985 -4.530 -21.806 1.00 84.12 117 CYS A N 1
ATOM 927 C CA . CYS A 1 117 ? -3.124 -5.489 -21.100 1.00 84.12 117 CYS A CA 1
ATOM 928 C C . CYS A 1 117 ? -2.495 -4.963 -19.804 1.00 84.12 117 CYS A C 1
ATOM 930 O O . CYS A 1 117 ? -1.683 -5.669 -19.208 1.00 84.12 117 CYS A O 1
ATOM 932 N N . CYS A 1 118 ? -2.860 -3.761 -19.345 1.00 85.50 118 CYS A N 1
ATOM 933 C CA . CYS A 1 118 ? -2.430 -3.254 -18.043 1.00 85.50 118 CYS A CA 1
ATOM 934 C C . CYS A 1 118 ? -3.448 -3.677 -16.966 1.00 85.50 118 CYS A C 1
ATOM 936 O O . CYS A 1 118 ? -4.611 -3.277 -17.074 1.00 85.50 118 CYS A O 1
ATOM 938 N N . PRO A 1 119 ? -3.055 -4.472 -15.951 1.00 88.81 119 PRO A N 1
ATOM 939 C CA . PRO A 1 119 ? -3.955 -4.842 -14.863 1.00 88.81 119 PRO A CA 1
ATOM 940 C C . PRO A 1 119 ? -4.482 -3.607 -14.129 1.00 88.81 119 PRO A C 1
ATOM 942 O O . PRO A 1 119 ? -3.759 -2.621 -13.972 1.00 88.81 119 PRO A O 1
ATOM 945 N N . GLU A 1 120 ? -5.725 -3.672 -13.658 1.00 88.75 120 GLU A N 1
ATOM 946 C CA . GLU A 1 120 ? -6.268 -2.627 -12.793 1.00 88.75 120 GLU A CA 1
ATOM 947 C C . GLU A 1 120 ? -5.587 -2.679 -11.422 1.00 88.75 120 GLU A C 1
ATOM 949 O O . GLU A 1 120 ? -5.457 -3.735 -10.801 1.00 88.75 120 GLU A O 1
ATOM 954 N N . ALA A 1 121 ? -5.129 -1.519 -10.973 1.00 86.94 121 ALA A N 1
ATOM 955 C CA . ALA A 1 121 ? -4.567 -1.305 -9.660 1.00 86.94 121 ALA A CA 1
ATOM 956 C C . ALA A 1 121 ? -5.638 -0.778 -8.706 1.00 86.94 121 ALA A C 1
ATOM 958 O O . ALA A 1 121 ? -6.421 0.118 -9.034 1.00 86.94 121 ALA A O 1
ATOM 959 N N . ASP A 1 122 ? -5.608 -1.297 -7.488 1.00 81.88 122 ASP A N 1
ATOM 960 C CA . ASP A 1 122 ? -6.450 -0.881 -6.377 1.00 81.88 122 ASP A CA 1
ATOM 961 C C . ASP A 1 122 ? -5.628 -0.198 -5.267 1.00 81.88 122 ASP A C 1
ATOM 963 O O . ASP A 1 122 ? -4.413 -0.001 -5.371 1.00 81.88 122 ASP A O 1
ATOM 967 N N . GLY A 1 123 ? -6.301 0.137 -4.162 1.00 78.19 123 GLY A N 1
ATOM 968 C CA . GLY A 1 123 ? -5.687 0.756 -2.984 1.00 78.19 123 GLY A CA 1
ATOM 969 C C . GLY A 1 123 ? -4.710 -0.137 -2.206 1.00 78.19 123 GLY A C 1
ATOM 970 O O . GLY A 1 123 ? -4.215 0.293 -1.167 1.00 78.19 123 GLY A O 1
ATOM 971 N N . TYR A 1 124 ? -4.439 -1.358 -2.667 1.00 79.38 124 TYR A N 1
ATOM 972 C CA . TYR A 1 124 ? -3.474 -2.292 -2.085 1.00 79.38 124 TYR A CA 1
ATOM 973 C C . TYR A 1 124 ? -2.465 -2.810 -3.117 1.00 79.38 124 TYR A C 1
ATOM 975 O O . TYR A 1 124 ? -1.719 -3.748 -2.832 1.00 79.38 124 TYR A O 1
ATOM 983 N N . THR A 1 125 ? -2.413 -2.178 -4.290 1.00 85.94 125 THR A N 1
ATOM 984 C CA . THR A 1 125 ? -1.466 -2.509 -5.349 1.00 85.94 125 THR A CA 1
ATOM 985 C C . THR A 1 125 ? -0.161 -1.735 -5.176 1.00 85.94 125 THR A C 1
ATOM 987 O O . THR A 1 125 ? -0.168 -0.514 -5.017 1.00 85.94 125 THR A O 1
ATOM 990 N N . VAL A 1 126 ? 0.972 -2.428 -5.278 1.00 92.19 126 VAL A N 1
ATOM 991 C CA . VAL A 1 126 ? 2.307 -1.810 -5.340 1.00 92.19 126 VAL A CA 1
ATOM 992 C C . VAL A 1 126 ? 2.789 -1.825 -6.782 1.00 92.19 126 VAL A C 1
ATOM 994 O O . VAL A 1 126 ? 2.819 -2.879 -7.412 1.00 92.19 126 VAL A O 1
ATOM 997 N N . VAL A 1 127 ? 3.194 -0.675 -7.316 1.00 95.69 127 VAL A N 1
ATOM 998 C CA . VAL A 1 127 ? 3.802 -0.594 -8.652 1.00 95.69 127 VAL A CA 1
ATOM 999 C C . VAL A 1 127 ? 5.309 -0.465 -8.498 1.00 95.69 127 VAL A C 1
ATOM 1001 O O . VAL A 1 127 ? 5.806 0.601 -8.147 1.00 95.69 127 VAL A O 1
ATOM 1004 N N . GLN A 1 128 ? 6.049 -1.537 -8.772 1.00 95.75 128 GLN A N 1
ATOM 1005 C CA . GLN A 1 128 ? 7.508 -1.536 -8.743 1.00 95.75 128 GLN A CA 1
ATOM 1006 C C . GLN A 1 128 ? 8.059 -1.378 -10.159 1.00 95.75 128 GLN A C 1
ATOM 1008 O O . GLN A 1 128 ? 7.806 -2.194 -11.041 1.00 95.75 128 GLN A O 1
ATOM 1013 N N . ILE A 1 129 ? 8.814 -0.308 -10.374 1.00 96.94 129 ILE A N 1
ATOM 1014 C CA . ILE A 1 129 ? 9.282 0.129 -11.685 1.00 96.94 129 ILE A CA 1
ATOM 1015 C C . ILE A 1 129 ? 10.737 -0.295 -11.870 1.00 96.94 129 ILE A C 1
ATOM 1017 O O . ILE A 1 129 ? 11.603 0.031 -11.056 1.00 96.94 129 ILE A O 1
ATOM 1021 N N . PHE A 1 130 ? 11.006 -0.979 -12.976 1.00 97.00 130 PHE A N 1
ATOM 1022 C CA . PHE A 1 130 ? 12.309 -1.493 -13.365 1.00 97.00 130 PHE A CA 1
ATOM 1023 C C . PHE A 1 130 ? 12.760 -0.876 -14.682 1.00 97.00 130 PHE A C 1
ATOM 1025 O O . PHE A 1 130 ? 12.046 -0.939 -15.681 1.00 97.00 130 PHE A O 1
ATOM 1032 N N . GLY A 1 131 ? 13.989 -0.365 -14.688 1.00 96.19 131 GLY A N 1
ATOM 1033 C CA . GLY A 1 131 ? 14.669 0.103 -15.887 1.00 96.19 131 GLY A CA 1
ATOM 1034 C C . GLY A 1 131 ? 16.160 0.340 -15.661 1.00 96.19 131 GLY A C 1
ATOM 1035 O O . GLY A 1 131 ? 16.664 0.283 -14.530 1.00 96.19 131 GLY A O 1
ATOM 1036 N N . SER A 1 132 ? 16.855 0.628 -16.754 1.00 95.62 132 SER A N 1
ATOM 1037 C CA . SER A 1 132 ? 18.254 1.041 -16.787 1.00 95.62 132 SER A CA 1
ATOM 1038 C C . SER A 1 132 ? 18.401 2.458 -16.248 1.00 95.62 132 SER A C 1
ATOM 1040 O O . SER A 1 132 ? 17.916 3.421 -16.842 1.00 95.62 132 SER A O 1
ATOM 1042 N N . VAL A 1 133 ? 19.061 2.590 -15.100 1.00 95.12 133 VAL A N 1
ATOM 1043 C CA . VAL A 1 133 ? 19.311 3.884 -14.458 1.00 95.12 133 VAL A CA 1
ATOM 1044 C C . VAL A 1 133 ? 20.604 4.480 -15.014 1.00 95.12 133 VAL A C 1
ATOM 1046 O O . VAL A 1 133 ? 21.606 3.771 -15.111 1.00 95.12 133 VAL A O 1
ATOM 1049 N N . SER A 1 134 ? 20.596 5.760 -15.396 1.00 95.75 134 SER A N 1
ATOM 1050 C CA . SER A 1 134 ? 21.819 6.448 -15.836 1.00 95.75 134 SER A CA 1
ATOM 1051 C C . SER A 1 134 ? 22.841 6.573 -14.701 1.00 95.75 134 SER A C 1
ATOM 1053 O O . SER A 1 134 ? 22.474 6.568 -13.529 1.00 95.75 134 SER A O 1
ATOM 1055 N N . GLU A 1 135 ? 24.126 6.722 -15.039 1.00 93.94 135 GLU A N 1
ATOM 1056 C CA . GLU A 1 135 ? 25.216 6.815 -14.048 1.00 93.94 135 GLU A CA 1
ATOM 1057 C C . GLU A 1 135 ? 25.013 7.944 -13.023 1.00 93.94 135 GLU A C 1
ATOM 1059 O O . GLU A 1 135 ? 25.364 7.803 -11.855 1.00 93.94 135 GLU A O 1
ATOM 1064 N N . ASP A 1 136 ? 24.409 9.053 -13.448 1.00 93.88 136 ASP A N 1
ATOM 1065 C CA . ASP A 1 136 ? 24.081 10.213 -12.614 1.00 93.88 136 ASP A CA 1
ATOM 1066 C C . ASP A 1 136 ? 22.729 10.094 -11.879 1.00 93.88 136 ASP A C 1
ATOM 1068 O O . ASP A 1 136 ? 22.320 11.010 -11.157 1.00 93.88 136 ASP A O 1
ATOM 1072 N N . GLY A 1 137 ? 22.000 8.994 -12.086 1.00 94.12 137 GLY A N 1
ATOM 1073 C CA . GLY A 1 137 ? 20.675 8.757 -11.520 1.00 94.12 137 GLY A CA 1
ATOM 1074 C C . GLY A 1 137 ? 19.604 9.752 -11.981 1.00 94.12 137 GLY A C 1
ATOM 1075 O O . GLY A 1 137 ? 18.589 9.907 -11.295 1.00 94.12 137 GLY A O 1
ATOM 1076 N N . GLN A 1 138 ? 19.817 10.480 -13.083 1.00 96.06 138 GLN A N 1
ATOM 1077 C CA . GLN A 1 138 ? 18.875 11.482 -13.607 1.00 96.06 138 GLN A CA 1
ATOM 1078 C C . GLN A 1 138 ? 17.833 10.901 -14.569 1.00 96.06 138 GLN A C 1
ATOM 1080 O O . GLN A 1 138 ? 16.886 11.602 -14.936 1.00 96.06 138 GLN A O 1
ATOM 1085 N N . SER A 1 139 ? 17.975 9.639 -14.977 1.00 96.94 139 SER A N 1
ATOM 1086 C CA . SER A 1 139 ? 17.010 8.974 -15.849 1.00 96.94 139 SER A CA 1
ATOM 1087 C C . SER A 1 139 ? 16.842 7.490 -15.544 1.00 96.94 139 SER A C 1
ATOM 1089 O O . SER A 1 139 ? 17.757 6.837 -15.044 1.00 96.94 139 SER A O 1
ATOM 1091 N N . VAL A 1 140 ? 15.663 6.966 -15.884 1.00 96.69 140 VAL A N 1
ATOM 1092 C CA . VAL A 1 140 ? 15.332 5.535 -15.868 1.00 96.69 140 VAL A CA 1
ATOM 1093 C C . VAL A 1 140 ? 14.827 5.168 -17.258 1.00 96.69 140 VAL A C 1
ATOM 1095 O O . VAL A 1 140 ? 13.863 5.759 -17.744 1.00 96.69 140 VAL A O 1
ATOM 1098 N N . SER A 1 141 ? 15.514 4.253 -17.937 1.00 95.75 141 SER A N 1
ATOM 1099 C CA . SER A 1 141 ? 15.287 3.912 -19.350 1.00 95.75 141 SER A CA 1
ATOM 1100 C C . SER A 1 141 ? 15.286 5.146 -20.269 1.00 95.75 141 SER A C 1
ATOM 1102 O O . SER A 1 141 ? 14.481 5.244 -21.199 1.00 95.75 141 SER A O 1
ATOM 1104 N N . GLY A 1 142 ? 16.143 6.131 -19.969 1.00 95.62 142 GLY A N 1
ATOM 1105 C CA . GLY A 1 142 ? 16.230 7.411 -20.683 1.00 95.62 142 GLY A CA 1
ATOM 1106 C C . GLY A 1 142 ? 15.094 8.405 -20.396 1.00 95.62 142 GLY A C 1
ATOM 1107 O O . GLY A 1 142 ? 15.077 9.490 -20.972 1.00 95.62 142 GLY A O 1
ATOM 1108 N N . LEU A 1 143 ? 14.147 8.073 -19.512 1.00 97.00 143 LEU A N 1
ATOM 1109 C CA . LEU A 1 143 ? 13.058 8.964 -19.106 1.00 97.00 143 LEU A CA 1
ATOM 1110 C C . LEU A 1 143 ? 13.474 9.797 -17.894 1.00 97.00 143 LEU A C 1
ATOM 1112 O O . LEU A 1 143 ? 14.044 9.264 -16.946 1.00 97.00 143 LEU A O 1
ATOM 1116 N N . SER A 1 144 ? 13.137 11.090 -17.895 1.00 97.69 144 SER A N 1
ATOM 1117 C CA . SER A 1 144 ? 13.210 11.929 -16.692 1.00 97.69 144 SER A CA 1
ATOM 1118 C C . SER A 1 144 ? 12.150 11.513 -15.666 1.00 97.69 144 SER A C 1
ATOM 1120 O O . SER A 1 144 ? 11.165 10.863 -16.019 1.00 97.69 144 SER A O 1
ATOM 1122 N N . GLY A 1 145 ? 12.288 11.957 -14.411 1.00 96.06 145 GLY A N 1
ATOM 1123 C CA . GLY A 1 145 ? 11.309 11.653 -13.358 1.00 96.06 145 GLY A CA 1
ATOM 1124 C C . GLY A 1 145 ? 9.877 12.043 -13.738 1.00 96.06 145 GLY A C 1
ATOM 1125 O O . GLY A 1 145 ? 8.954 11.255 -13.559 1.00 96.06 145 GLY A O 1
ATOM 1126 N N . SER A 1 146 ? 9.690 13.211 -14.359 1.00 95.56 146 SER A N 1
ATOM 1127 C CA . SER A 1 146 ? 8.372 13.660 -14.828 1.00 95.56 146 SER A CA 1
ATOM 1128 C C . SER A 1 146 ? 7.829 12.820 -15.987 1.00 95.56 146 SER A C 1
ATOM 1130 O O . SER A 1 146 ? 6.642 12.515 -16.005 1.00 95.56 146 SER A O 1
ATOM 1132 N N . SER A 1 147 ? 8.687 12.429 -16.936 1.00 96.62 147 SER A N 1
ATOM 1133 C CA . SER A 1 147 ? 8.286 11.620 -18.099 1.00 96.62 147 SER A CA 1
ATOM 1134 C C . SER A 1 147 ? 7.939 10.189 -17.688 1.00 96.62 147 SER A C 1
ATOM 1136 O O . SER A 1 147 ? 7.012 9.586 -18.224 1.00 96.62 147 SER A O 1
ATOM 1138 N N . LEU A 1 148 ? 8.661 9.644 -16.705 1.00 96.50 148 LEU A N 1
ATOM 1139 C CA . LEU A 1 148 ? 8.337 8.349 -16.123 1.00 96.50 148 LEU A CA 1
ATOM 1140 C C . LEU A 1 148 ? 7.014 8.408 -15.348 1.00 96.50 148 LEU A C 1
ATOM 1142 O O . LEU A 1 148 ? 6.182 7.522 -15.511 1.00 96.50 148 LEU A O 1
ATOM 1146 N N . ALA A 1 149 ? 6.788 9.454 -14.548 1.00 94.94 149 ALA A N 1
ATOM 1147 C CA . ALA A 1 149 ? 5.523 9.637 -13.837 1.00 94.94 149 ALA A CA 1
ATOM 1148 C C . ALA A 1 149 ? 4.334 9.773 -14.800 1.00 94.94 149 ALA A C 1
ATOM 1150 O O . ALA A 1 149 ? 3.281 9.189 -14.562 1.00 94.94 149 ALA A O 1
ATOM 1151 N N . GLU A 1 150 ? 4.515 10.470 -15.924 1.00 93.69 150 GLU A N 1
ATOM 1152 C CA . GLU A 1 150 ? 3.515 10.545 -16.990 1.00 93.69 150 GLU A CA 1
ATOM 1153 C C . GLU A 1 150 ? 3.211 9.175 -17.600 1.00 93.69 150 GLU A C 1
ATOM 1155 O O . GLU A 1 150 ? 2.048 8.839 -17.822 1.00 93.69 150 GLU A O 1
ATOM 1160 N N . LEU A 1 151 ? 4.237 8.347 -17.812 1.00 92.75 151 LEU A N 1
ATOM 1161 C CA . LEU A 1 151 ? 4.051 6.979 -18.288 1.00 92.75 151 LEU A CA 1
ATOM 1162 C C . LEU A 1 151 ? 3.266 6.118 -17.284 1.00 92.75 151 LEU A C 1
ATOM 1164 O O . LEU A 1 151 ? 2.465 5.288 -17.710 1.00 92.75 151 LEU A O 1
ATOM 1168 N N . MET A 1 152 ? 3.471 6.329 -15.979 1.00 92.94 152 MET A N 1
ATOM 1169 C CA . MET A 1 152 ? 2.742 5.643 -14.902 1.00 92.94 152 MET A CA 1
ATOM 1170 C C . MET A 1 152 ? 1.337 6.213 -14.660 1.00 92.94 152 MET A C 1
ATOM 1172 O O . MET A 1 152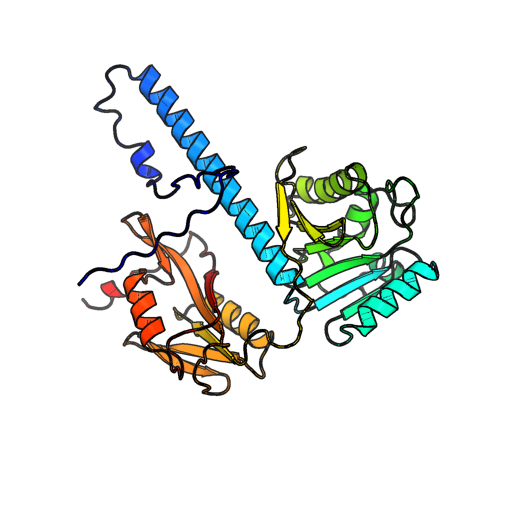 ? 0.514 5.578 -14.005 1.00 92.94 152 MET A O 1
ATOM 1176 N N . PHE A 1 153 ? 1.028 7.399 -15.183 1.00 90.62 153 PHE A N 1
ATOM 1177 C CA . PHE A 1 153 ? -0.273 8.036 -15.017 1.00 90.62 153 PHE A CA 1
ATOM 1178 C C . PHE A 1 153 ? -1.284 7.487 -16.028 1.00 90.62 153 PHE A C 1
ATOM 1180 O O . PHE A 1 153 ? -1.623 8.119 -17.030 1.00 90.62 153 PHE A O 1
ATOM 1187 N N . LYS A 1 154 ? -1.748 6.266 -15.760 1.00 87.75 154 LYS A N 1
ATOM 1188 C CA . LYS A 1 154 ? -2.720 5.531 -16.578 1.00 87.75 154 LYS A CA 1
ATOM 1189 C C . LYS A 1 154 ? -4.007 5.301 -15.803 1.00 87.75 154 LYS A C 1
ATOM 1191 O O . LYS A 1 154 ? -3.914 5.112 -14.592 1.00 87.75 154 LYS A O 1
ATOM 1196 N N . PRO A 1 155 ? -5.180 5.245 -16.465 1.00 84.81 155 PRO A N 1
ATOM 1197 C CA . PRO A 1 155 ? -6.446 4.924 -15.804 1.00 84.81 155 PRO A CA 1
ATOM 1198 C C . PRO A 1 155 ? -6.341 3.680 -14.917 1.00 84.81 155 PRO A C 1
ATOM 1200 O O . PRO A 1 155 ? -6.659 3.762 -13.731 1.00 84.81 155 PRO A O 1
ATOM 1203 N N . SER A 1 156 ? -5.752 2.599 -15.444 1.00 84.38 156 SER A N 1
ATOM 1204 C CA . SER A 1 156 ? -5.531 1.340 -14.721 1.00 84.38 156 SER A CA 1
ATOM 1205 C C . SER A 1 156 ? -4.623 1.472 -13.497 1.00 84.38 156 SER A C 1
ATOM 1207 O O . SER A 1 156 ? -4.686 0.626 -12.624 1.00 84.38 156 SER A O 1
ATOM 1209 N N . LEU A 1 157 ? -3.800 2.520 -13.393 1.00 85.69 157 LEU A N 1
ATOM 1210 C CA . LEU A 1 157 ? -2.857 2.735 -12.286 1.00 85.69 157 LEU A CA 1
ATOM 1211 C C . LEU A 1 157 ? -3.274 3.883 -11.349 1.00 85.69 157 LEU A C 1
ATOM 1213 O O . LEU A 1 157 ? -2.570 4.194 -10.392 1.00 85.69 157 LEU A O 1
ATOM 1217 N N . THR A 1 158 ? -4.418 4.534 -11.589 1.00 79.12 158 THR A N 1
ATOM 1218 C CA . THR A 1 158 ? -4.865 5.672 -10.759 1.00 79.12 158 THR A CA 1
ATOM 1219 C C . THR A 1 158 ? -5.214 5.281 -9.322 1.00 79.12 158 THR A C 1
ATOM 1221 O O . THR A 1 158 ? -5.148 6.130 -8.433 1.00 79.12 158 THR A O 1
ATOM 1224 N N . GLY A 1 159 ? -5.561 4.012 -9.088 1.00 73.31 159 GLY A N 1
ATOM 1225 C CA . GLY A 1 159 ? -5.820 3.466 -7.757 1.00 73.31 159 GLY A CA 1
ATOM 1226 C C . GLY A 1 159 ? -4.559 3.226 -6.925 1.00 73.31 159 GLY A C 1
ATOM 1227 O O . GLY A 1 159 ? -4.678 3.073 -5.712 1.00 73.31 159 GLY A O 1
ATOM 1228 N N . THR A 1 160 ? -3.372 3.230 -7.545 1.00 79.31 160 THR A N 1
ATOM 1229 C CA . THR A 1 160 ? -2.108 2.863 -6.898 1.00 79.31 160 THR A CA 1
ATOM 1230 C C . THR A 1 160 ? -1.688 3.880 -5.828 1.00 79.31 160 THR A C 1
ATOM 1232 O O . THR A 1 160 ? -1.407 5.040 -6.148 1.00 79.31 160 THR A O 1
ATOM 1235 N N . PRO A 1 161 ? -1.547 3.452 -4.563 1.00 78.62 161 PRO A N 1
ATOM 1236 C CA . PRO A 1 161 ? -1.046 4.304 -3.490 1.00 78.62 161 PRO A CA 1
ATOM 1237 C C . PRO A 1 161 ? 0.487 4.351 -3.410 1.00 78.62 161 PRO A C 1
ATOM 1239 O O . PRO A 1 161 ? 1.019 5.337 -2.899 1.00 78.62 161 PRO A O 1
ATOM 1242 N N . VAL A 1 162 ? 1.199 3.321 -3.891 1.00 92.50 162 VAL A N 1
ATOM 1243 C CA . VAL A 1 162 ? 2.658 3.189 -3.738 1.00 92.50 162 VAL A CA 1
ATOM 1244 C C . VAL A 1 162 ? 3.350 2.880 -5.065 1.00 92.50 162 VAL A C 1
ATOM 1246 O O . VAL A 1 162 ? 3.054 1.879 -5.719 1.00 92.50 162 VAL A O 1
ATOM 1249 N N . PHE A 1 163 ? 4.324 3.719 -5.418 1.00 95.25 163 PHE A N 1
ATOM 1250 C CA . PHE A 1 163 ? 5.278 3.476 -6.496 1.00 95.25 163 PHE A CA 1
ATOM 1251 C C . PHE A 1 163 ? 6.648 3.182 -5.903 1.00 95.25 163 PHE A C 1
ATOM 1253 O O . PHE A 1 163 ? 7.130 3.955 -5.085 1.00 95.25 163 PHE A O 1
ATOM 1260 N N . SER A 1 164 ? 7.297 2.116 -6.352 1.00 94.50 164 SER A N 1
ATOM 1261 C CA . SER A 1 164 ? 8.640 1.726 -5.933 1.00 94.50 164 SER A CA 1
ATOM 1262 C C . SER A 1 164 ? 9.608 1.828 -7.107 1.00 94.50 164 SER A C 1
ATOM 1264 O O . SER A 1 164 ? 9.297 1.379 -8.210 1.00 94.50 164 SER A O 1
ATOM 1266 N N . LEU A 1 165 ? 10.778 2.437 -6.905 1.00 94.62 165 LEU A N 1
ATOM 1267 C CA . LEU A 1 165 ? 11.824 2.524 -7.931 1.00 94.62 165 LEU A CA 1
ATOM 1268 C C . LEU A 1 165 ? 12.902 1.469 -7.687 1.00 94.62 165 LEU A C 1
ATOM 1270 O O . LEU A 1 165 ? 13.621 1.510 -6.687 1.00 94.62 165 LEU A O 1
ATOM 1274 N N . ASN A 1 166 ? 13.074 0.554 -8.642 1.00 91.56 166 ASN A N 1
ATOM 1275 C CA . ASN A 1 166 ? 14.171 -0.399 -8.611 1.00 91.56 166 ASN A CA 1
ATOM 1276 C C . ASN A 1 166 ? 15.429 0.249 -9.216 1.00 91.56 166 ASN A C 1
ATOM 1278 O O . ASN A 1 166 ? 15.574 0.357 -10.436 1.00 91.56 166 ASN A O 1
ATOM 1282 N N . GLY A 1 167 ? 16.361 0.655 -8.352 1.00 86.50 167 GLY A N 1
ATOM 1283 C CA . GLY A 1 167 ? 17.663 1.218 -8.725 1.00 86.50 167 GLY A CA 1
ATOM 1284 C C . GLY A 1 167 ? 17.954 2.575 -8.078 1.00 86.50 167 GLY A C 1
ATOM 1285 O O . GLY A 1 167 ? 17.060 3.253 -7.571 1.00 86.50 167 GLY A O 1
ATOM 1286 N N . SER A 1 168 ? 19.226 2.972 -8.096 1.00 90.00 168 SER A N 1
ATOM 1287 C CA . SER A 1 168 ? 19.711 4.179 -7.416 1.00 90.00 168 SER A CA 1
ATOM 1288 C C . SER A 1 168 ? 19.453 5.441 -8.240 1.00 90.00 168 SER A C 1
ATOM 1290 O O . SER A 1 168 ? 20.279 5.848 -9.052 1.00 90.00 168 SER A O 1
ATOM 1292 N N . THR A 1 169 ? 18.299 6.070 -8.033 1.00 93.19 169 THR A N 1
ATOM 1293 C CA . THR A 1 169 ? 17.948 7.354 -8.661 1.00 93.19 169 THR A CA 1
ATOM 1294 C C . THR A 1 169 ? 18.365 8.542 -7.795 1.00 93.19 169 THR A C 1
ATOM 1296 O O . THR A 1 169 ? 18.450 8.446 -6.571 1.00 93.19 169 THR A O 1
ATOM 1299 N N . SER A 1 170 ? 18.621 9.685 -8.428 1.00 92.75 170 SER A N 1
ATOM 1300 C CA . SER A 1 170 ? 18.957 10.927 -7.727 1.00 92.75 170 SER A CA 1
ATOM 1301 C C . SER A 1 170 ? 17.738 11.537 -7.023 1.00 92.75 170 SER A C 1
ATOM 1303 O O . SER A 1 170 ? 16.599 11.384 -7.467 1.00 92.75 170 SER A O 1
ATOM 1305 N N . THR A 1 171 ? 17.966 12.337 -5.979 1.00 91.12 171 THR A N 1
ATOM 1306 C CA . THR A 1 171 ? 16.896 13.101 -5.310 1.00 91.12 171 THR A CA 1
ATOM 1307 C C . THR A 1 171 ? 16.147 14.018 -6.282 1.00 91.12 171 THR A C 1
ATOM 1309 O O . THR A 1 171 ? 14.931 14.160 -6.189 1.00 91.12 171 THR A O 1
ATOM 1312 N N . HIS A 1 172 ? 16.850 14.609 -7.254 1.00 92.69 172 HIS A N 1
ATOM 1313 C CA . HIS A 1 172 ? 16.237 15.453 -8.282 1.00 92.69 172 HIS A CA 1
ATOM 1314 C C . HIS A 1 172 ? 15.273 14.659 -9.179 1.00 92.69 172 HIS A C 1
ATOM 1316 O O . HIS A 1 172 ? 14.176 15.128 -9.491 1.00 92.69 172 HIS A O 1
ATOM 1322 N N . PHE A 1 173 ? 15.640 13.433 -9.561 1.00 95.44 173 PHE A N 1
ATOM 1323 C CA . PHE A 1 173 ? 14.746 12.536 -10.288 1.00 95.44 173 PHE A CA 1
ATOM 1324 C C . PHE A 1 173 ? 13.486 12.220 -9.469 1.00 95.44 173 PHE A C 1
ATOM 1326 O O . PHE A 1 173 ? 12.371 12.416 -9.956 1.00 95.44 173 PHE A O 1
ATOM 1333 N N . GLN A 1 174 ? 13.666 11.799 -8.213 1.00 93.81 174 GLN A N 1
ATOM 1334 C CA . GLN A 1 174 ? 12.585 11.434 -7.289 1.00 93.81 174 GLN A CA 1
ATOM 1335 C C . GLN A 1 174 ? 11.617 12.603 -7.052 1.00 93.81 174 GLN A C 1
ATOM 1337 O O . GLN A 1 174 ? 10.399 12.437 -7.121 1.00 93.81 174 GLN A O 1
ATOM 1342 N N . GLN A 1 175 ? 12.148 13.814 -6.855 1.00 92.62 175 GLN A N 1
ATOM 1343 C CA . GLN A 1 175 ? 11.365 15.043 -6.722 1.00 92.62 175 GLN A CA 1
ATOM 1344 C C . GLN A 1 175 ? 10.498 15.312 -7.951 1.00 92.62 175 GLN A C 1
ATOM 1346 O O . GLN A 1 175 ? 9.305 15.579 -7.814 1.00 92.62 175 GLN A O 1
ATOM 1351 N N . ASN A 1 176 ? 11.076 15.232 -9.151 1.00 94.00 176 ASN A N 1
ATOM 1352 C CA . ASN A 1 176 ? 10.334 15.473 -10.388 1.00 94.00 176 ASN A CA 1
ATOM 1353 C C . ASN A 1 176 ? 9.265 14.405 -10.644 1.00 94.00 176 ASN A C 1
ATOM 1355 O O . ASN A 1 176 ? 8.189 14.734 -11.144 1.00 94.00 176 ASN A O 1
ATOM 1359 N N . PHE A 1 177 ? 9.541 13.155 -10.268 1.00 95.00 177 PHE A N 1
ATOM 1360 C CA . PHE A 1 177 ? 8.568 12.069 -10.316 1.00 95.00 177 PHE A CA 1
ATOM 1361 C C . PHE A 1 177 ? 7.375 12.348 -9.389 1.00 95.00 177 PHE A C 1
ATOM 1363 O O . PHE A 1 177 ? 6.235 12.397 -9.847 1.00 95.00 177 PHE A O 1
ATOM 1370 N N . MET A 1 178 ? 7.618 12.629 -8.104 1.00 93.38 178 MET A N 1
ATOM 1371 C CA . MET A 1 178 ? 6.548 12.904 -7.133 1.00 93.38 178 MET A CA 1
ATOM 1372 C C . MET A 1 178 ? 5.752 14.172 -7.466 1.00 93.38 178 MET A C 1
ATOM 1374 O O . MET A 1 178 ? 4.523 14.184 -7.367 1.00 93.38 178 MET A O 1
ATOM 1378 N N . ARG A 1 179 ? 6.432 15.235 -7.916 1.00 92.12 179 ARG A N 1
ATOM 1379 C CA . ARG A 1 179 ? 5.804 16.518 -8.261 1.00 92.12 179 ARG A CA 1
ATOM 1380 C C . ARG A 1 179 ? 4.725 16.370 -9.332 1.00 92.12 179 ARG A C 1
ATOM 1382 O O . ARG A 1 179 ? 3.726 17.086 -9.297 1.00 92.12 179 ARG A O 1
ATOM 1389 N N . PHE A 1 180 ? 4.899 15.438 -10.269 1.00 93.00 180 PHE A N 1
ATOM 1390 C CA . PHE A 1 180 ? 3.907 15.162 -11.306 1.00 93.00 180 PHE A CA 1
ATOM 1391 C C . PHE A 1 180 ? 2.548 14.742 -10.718 1.00 93.00 180 PHE A C 1
ATOM 1393 O O . PHE A 1 180 ? 1.508 15.228 -11.177 1.00 93.00 180 PHE A O 1
ATOM 1400 N N . PHE A 1 181 ? 2.565 13.864 -9.709 1.00 90.06 181 PHE A N 1
ATOM 1401 C CA . PHE A 1 181 ? 1.372 13.372 -9.015 1.00 90.06 181 PHE A CA 1
ATOM 1402 C C . PHE A 1 181 ? 0.790 14.431 -8.078 1.00 90.06 181 PHE A C 1
ATOM 1404 O O . PHE A 1 181 ? -0.423 14.647 -8.084 1.00 90.06 181 PHE A O 1
ATOM 1411 N N . GLN A 1 182 ? 1.651 15.157 -7.357 1.00 88.50 182 GLN A N 1
ATOM 1412 C CA . GLN A 1 182 ? 1.249 16.235 -6.448 1.00 88.50 182 GLN A CA 1
ATOM 1413 C C . GLN A 1 182 ? 0.426 17.314 -7.169 1.00 88.50 182 GLN A C 1
ATOM 1415 O O . GLN A 1 182 ? -0.665 17.657 -6.717 1.00 88.50 182 GLN A O 1
ATOM 1420 N N . ILE A 1 183 ? 0.884 17.784 -8.337 1.00 87.56 183 ILE A N 1
ATOM 1421 C CA . ILE A 1 183 ? 0.182 18.815 -9.128 1.00 87.56 183 ILE A CA 1
ATOM 1422 C C . ILE A 1 183 ? -1.194 18.327 -9.615 1.00 87.56 183 ILE A C 1
ATOM 1424 O O . ILE A 1 183 ? -2.093 19.131 -9.854 1.00 87.56 183 ILE A O 1
ATOM 1428 N N . ARG A 1 184 ? -1.381 17.010 -9.742 1.00 87.06 184 ARG A N 1
ATOM 1429 C CA . ARG A 1 184 ? -2.646 16.376 -10.146 1.00 87.06 184 ARG A CA 1
ATOM 1430 C C . ARG A 1 184 ? -3.526 15.977 -8.960 1.00 87.06 184 ARG A C 1
ATOM 1432 O O . ARG A 1 184 ? -4.554 15.340 -9.164 1.00 87.06 184 ARG A O 1
ATOM 1439 N N . GLY A 1 185 ? -3.137 16.336 -7.735 1.00 83.88 185 GLY A N 1
ATOM 1440 C CA . GLY A 1 185 ? -3.873 16.001 -6.515 1.00 83.88 185 GLY A CA 1
ATOM 1441 C C . GLY A 1 185 ? -3.825 14.516 -6.146 1.00 83.88 185 GLY A C 1
ATOM 1442 O O . GLY A 1 185 ? -4.656 14.052 -5.366 1.00 83.88 185 GLY A O 1
ATOM 1443 N N . ILE A 1 186 ? -2.874 13.761 -6.704 1.00 83.50 186 ILE A N 1
ATOM 1444 C CA . ILE A 1 186 ? -2.749 12.320 -6.484 1.00 83.50 186 ILE A CA 1
ATOM 1445 C C . ILE A 1 186 ? -1.842 12.074 -5.288 1.00 83.50 186 ILE A C 1
ATOM 1447 O O . ILE A 1 186 ? -0.703 12.537 -5.231 1.00 83.50 186 ILE A O 1
ATOM 1451 N N . LYS A 1 187 ? -2.351 11.290 -4.339 1.00 81.81 187 LYS A N 1
ATOM 1452 C CA . LYS A 1 187 ? -1.680 10.983 -3.078 1.00 81.81 187 LYS A CA 1
ATOM 1453 C C . LYS A 1 187 ? -0.747 9.767 -3.180 1.00 81.81 187 LYS A C 1
ATOM 1455 O O . LYS A 1 187 ? -0.803 8.872 -2.344 1.00 81.81 187 LYS A O 1
ATOM 1460 N N . ALA A 1 188 ? 0.151 9.774 -4.161 1.00 87.69 188 ALA A N 1
ATOM 1461 C CA . ALA A 1 188 ? 1.153 8.725 -4.352 1.00 87.69 188 ALA A CA 1
ATOM 1462 C C . ALA A 1 188 ? 2.264 8.770 -3.286 1.00 87.69 188 ALA A C 1
ATOM 1464 O O . ALA A 1 188 ? 2.717 9.852 -2.906 1.00 87.69 188 ALA A O 1
ATOM 1465 N N . VAL A 1 189 ? 2.711 7.612 -2.809 1.00 92.56 189 VAL A N 1
ATOM 1466 C CA . VAL A 1 189 ? 3.934 7.462 -2.010 1.00 92.56 189 VAL A CA 1
ATOM 1467 C C . VAL A 1 189 ? 5.025 6.876 -2.893 1.00 92.56 189 VAL A C 1
ATOM 1469 O O . VAL A 1 189 ? 4.765 5.952 -3.663 1.00 92.56 189 VAL A O 1
ATOM 1472 N N . LEU A 1 190 ? 6.233 7.425 -2.794 1.00 94.31 190 LEU A N 1
ATOM 1473 C CA . LEU A 1 190 ? 7.410 6.896 -3.466 1.00 94.31 190 LEU A CA 1
ATOM 1474 C C . LEU A 1 190 ? 8.230 6.057 -2.484 1.00 94.31 190 LEU A C 1
ATOM 1476 O O . LEU A 1 190 ? 8.721 6.576 -1.487 1.00 94.31 190 LEU A O 1
ATOM 1480 N N . GLU A 1 191 ? 8.389 4.776 -2.780 1.00 92.62 191 GLU A N 1
ATOM 1481 C CA . GLU A 1 191 ? 9.308 3.861 -2.116 1.00 92.62 191 GLU A CA 1
ATOM 1482 C C . GLU A 1 191 ? 10.633 3.814 -2.895 1.00 92.62 191 GLU A C 1
ATOM 1484 O O . GLU A 1 191 ? 10.670 3.667 -4.121 1.00 92.62 191 GLU A O 1
ATOM 1489 N N . THR A 1 192 ? 11.748 3.935 -2.181 1.00 89.19 192 THR A N 1
ATOM 1490 C CA . THR A 1 192 ? 13.095 3.756 -2.732 1.00 89.19 192 THR A CA 1
ATOM 1491 C C . THR A 1 192 ? 13.945 2.934 -1.774 1.00 89.19 192 THR A C 1
ATOM 1493 O O . THR A 1 192 ? 13.722 2.944 -0.565 1.00 89.19 192 THR A O 1
ATOM 1496 N N . ASN A 1 193 ? 14.945 2.235 -2.306 1.00 79.94 193 ASN A N 1
ATOM 1497 C CA . ASN A 1 193 ? 15.952 1.567 -1.491 1.00 79.94 193 ASN A CA 1
ATOM 1498 C C . ASN A 1 193 ? 17.205 2.444 -1.399 1.00 79.94 193 ASN A C 1
ATOM 1500 O O . ASN A 1 193 ? 17.833 2.738 -2.417 1.00 79.94 193 ASN A O 1
ATOM 1504 N N . GLN A 1 194 ? 17.585 2.836 -0.183 1.00 67.88 194 GLN A N 1
ATOM 1505 C CA . GLN A 1 194 ? 18.827 3.555 0.107 1.00 67.88 194 GLN A CA 1
ATOM 1506 C C . GLN A 1 194 ? 19.608 2.810 1.186 1.00 67.88 194 GLN A C 1
ATOM 1508 O O . GLN A 1 194 ? 19.077 2.569 2.261 1.00 67.88 194 GLN A O 1
ATOM 1513 N N . GLU A 1 195 ? 20.863 2.438 0.911 1.00 60.91 195 GLU A N 1
ATOM 1514 C CA . GLU A 1 195 ? 21.787 1.870 1.913 1.00 60.91 195 GLU A CA 1
ATOM 1515 C C . GLU A 1 195 ? 21.182 0.725 2.753 1.00 60.91 195 GLU A C 1
ATOM 1517 O O . GLU A 1 195 ? 21.304 0.694 3.977 1.00 60.91 195 GLU A O 1
ATOM 1522 N N . ASN A 1 196 ? 20.492 -0.216 2.099 1.00 64.12 196 ASN A N 1
ATOM 1523 C CA . ASN A 1 196 ? 19.761 -1.308 2.754 1.00 64.12 196 ASN A CA 1
ATOM 1524 C C . ASN A 1 196 ? 18.664 -0.833 3.723 1.00 64.12 196 ASN A C 1
ATOM 1526 O O . ASN A 1 196 ? 18.387 -1.501 4.713 1.00 64.12 196 ASN A O 1
ATOM 1530 N N . HIS A 1 197 ? 18.008 0.289 3.442 1.00 66.44 197 HIS A N 1
ATOM 1531 C CA . HIS A 1 197 ? 16.797 0.754 4.113 1.00 66.44 197 HIS A CA 1
ATOM 1532 C C . HIS A 1 197 ? 15.738 1.118 3.068 1.00 66.44 197 HIS A C 1
ATOM 1534 O O . HIS A 1 197 ? 16.042 1.766 2.063 1.00 66.44 197 HIS A O 1
ATOM 1540 N N . GLN A 1 198 ? 14.492 0.711 3.314 1.00 78.00 198 GLN A N 1
ATOM 1541 C CA . GLN A 1 198 ? 13.352 1.193 2.538 1.00 78.00 198 GLN A CA 1
ATOM 1542 C C . GLN A 1 198 ? 12.964 2.584 3.039 1.00 78.00 198 GLN A C 1
ATOM 1544 O O . GLN A 1 198 ? 12.622 2.771 4.214 1.00 78.00 198 GLN A O 1
ATOM 1549 N N . LEU A 1 199 ? 13.029 3.552 2.132 1.00 85.81 199 LEU A N 1
ATOM 1550 C CA . LEU A 1 199 ? 12.646 4.935 2.355 1.00 85.81 199 LEU A CA 1
ATOM 1551 C C . LEU A 1 199 ? 11.334 5.218 1.629 1.00 85.81 199 LEU A C 1
ATOM 1553 O O . LEU A 1 199 ? 11.254 5.086 0.409 1.00 85.81 199 LEU A O 1
ATOM 1557 N N . TYR A 1 200 ? 10.336 5.668 2.381 1.00 87.50 200 TYR A N 1
ATOM 1558 C CA . TYR A 1 200 ? 9.044 6.099 1.859 1.00 87.50 200 TYR A CA 1
ATOM 1559 C C . TYR A 1 200 ? 8.989 7.618 1.870 1.00 87.50 200 TYR A C 1
ATOM 1561 O O . TYR A 1 200 ? 9.330 8.240 2.875 1.00 87.50 200 TYR A O 1
ATOM 1569 N N . GLN A 1 201 ? 8.568 8.222 0.766 1.00 89.38 201 GLN A N 1
ATOM 1570 C CA . GLN A 1 201 ? 8.540 9.668 0.584 1.00 89.38 201 GLN A CA 1
ATOM 1571 C C . GLN A 1 201 ? 7.183 10.131 0.063 1.00 89.38 201 GLN A C 1
ATOM 1573 O O . GLN A 1 201 ? 6.569 9.491 -0.792 1.00 89.38 201 GLN A O 1
ATOM 1578 N N . VAL A 1 202 ? 6.737 11.285 0.550 1.00 87.94 202 VAL A N 1
ATOM 1579 C CA . VAL A 1 202 ? 5.570 11.996 0.022 1.00 87.94 202 VAL A CA 1
ATOM 1580 C C . VAL A 1 202 ? 5.909 13.454 -0.239 1.00 87.94 202 VAL A C 1
ATOM 1582 O O . VAL A 1 202 ? 6.729 14.053 0.456 1.00 87.94 202 VAL A O 1
ATOM 1585 N N . MET A 1 203 ? 5.246 14.023 -1.243 1.00 84.94 203 MET A N 1
ATOM 1586 C CA . MET A 1 203 ? 5.299 15.444 -1.566 1.00 84.94 203 MET A CA 1
ATOM 1587 C C . MET A 1 203 ? 3.875 15.996 -1.550 1.00 84.94 203 MET A C 1
ATOM 1589 O O . MET A 1 203 ? 3.114 15.761 -2.486 1.00 84.94 203 MET A O 1
ATOM 1593 N N . ASP A 1 204 ? 3.525 16.725 -0.491 1.00 74.31 204 ASP A N 1
ATOM 1594 C CA . ASP A 1 204 ? 2.204 17.357 -0.357 1.00 74.31 204 ASP A CA 1
ATOM 1595 C C . ASP A 1 204 ? 2.228 18.845 -0.740 1.00 74.31 204 ASP A C 1
ATOM 1597 O O . ASP A 1 204 ? 1.237 19.373 -1.251 1.00 74.31 204 ASP A O 1
ATOM 1601 N N . GLN A 1 205 ? 3.387 19.501 -0.625 1.00 70.44 205 GLN A N 1
ATOM 1602 C CA . GLN A 1 205 ? 3.606 20.871 -1.092 1.00 70.44 205 GLN A CA 1
ATOM 1603 C C . GLN A 1 205 ? 4.788 20.952 -2.070 1.00 70.44 205 GLN A C 1
ATOM 1605 O O . GLN A 1 205 ? 5.732 20.161 -1.963 1.00 70.44 205 GLN A O 1
ATOM 1610 N N . PRO A 1 206 ? 4.789 21.912 -3.016 1.00 68.94 206 PRO A N 1
ATOM 1611 C CA . PRO A 1 206 ? 5.909 22.103 -3.930 1.00 68.94 206 PRO A CA 1
ATOM 1612 C C . PRO A 1 206 ? 7.219 22.336 -3.165 1.00 68.94 206 PRO A C 1
ATOM 1614 O O . PRO A 1 206 ? 7.361 23.322 -2.451 1.00 68.94 206 PRO A O 1
ATOM 1617 N N . GLY A 1 207 ? 8.185 21.431 -3.333 1.00 67.19 207 GLY A N 1
ATOM 161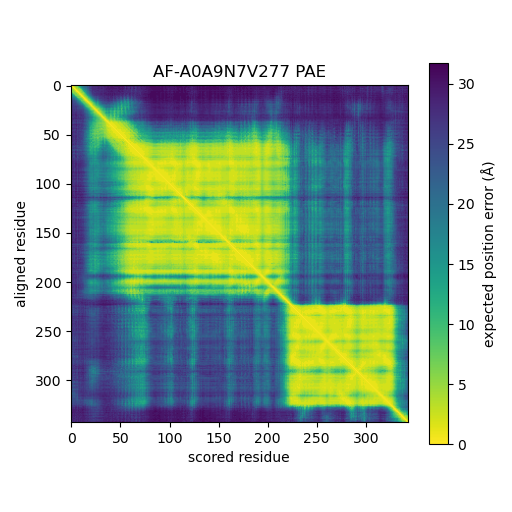8 C CA . GLY A 1 207 ? 9.505 21.542 -2.704 1.00 67.19 207 GLY A CA 1
ATOM 1619 C C . GLY A 1 207 ? 9.596 21.034 -1.261 1.00 67.19 207 GLY A C 1
ATOM 1620 O O . GLY A 1 207 ? 10.698 21.032 -0.721 1.00 67.19 207 GLY A O 1
ATOM 1621 N N . SER A 1 208 ? 8.498 20.559 -0.662 1.00 76.56 208 SER A N 1
ATOM 1622 C CA . SER A 1 208 ? 8.513 19.906 0.653 1.00 76.56 208 SER A CA 1
ATOM 1623 C C . SER A 1 208 ? 8.376 18.393 0.493 1.00 76.56 208 SER A C 1
ATOM 1625 O O . SER A 1 208 ? 7.416 17.915 -0.115 1.00 76.56 208 SER A O 1
ATOM 1627 N N . ILE A 1 209 ? 9.352 17.645 1.011 1.00 80.25 209 ILE A N 1
ATOM 1628 C CA . ILE A 1 209 ? 9.327 16.181 1.054 1.00 80.25 209 ILE A CA 1
ATOM 1629 C C . ILE A 1 209 ? 9.343 15.747 2.510 1.00 80.25 209 ILE A C 1
ATOM 1631 O O . ILE A 1 209 ? 10.259 16.096 3.253 1.00 80.25 209 ILE A O 1
ATOM 1635 N N . SER A 1 210 ? 8.370 14.924 2.875 1.00 80.62 210 SER A N 1
ATOM 1636 C CA . SER A 1 210 ? 8.383 14.183 4.131 1.00 80.62 210 SER A CA 1
ATOM 1637 C C . SER A 1 210 ? 8.796 12.750 3.847 1.00 80.62 210 SER A C 1
ATOM 1639 O O . SER A 1 210 ? 8.354 12.153 2.862 1.00 80.62 210 SER A O 1
ATOM 1641 N N . SER A 1 211 ? 9.653 12.199 4.700 1.00 80.94 211 SER A N 1
ATOM 1642 C CA . SER A 1 211 ? 10.207 10.866 4.509 1.00 80.94 211 SER A CA 1
ATOM 1643 C C . SER A 1 211 ? 10.129 10.032 5.775 1.00 80.94 211 SER A C 1
ATOM 1645 O O . SER A 1 211 ? 10.308 10.553 6.875 1.00 80.94 211 SER A O 1
ATOM 1647 N N . TYR A 1 212 ? 9.920 8.733 5.607 1.00 74.75 212 TYR A N 1
ATOM 1648 C CA . TYR A 1 212 ? 9.865 7.755 6.680 1.00 74.75 212 TYR A CA 1
ATOM 1649 C C . TYR A 1 212 ? 10.769 6.573 6.333 1.00 74.75 212 TYR A C 1
ATOM 1651 O O . TYR A 1 212 ? 10.590 5.924 5.300 1.00 74.75 212 TYR A O 1
ATOM 1659 N N . THR A 1 213 ? 11.750 6.317 7.197 1.00 71.38 213 THR A N 1
ATOM 1660 C CA . THR A 1 213 ? 12.649 5.166 7.089 1.00 71.38 213 THR A CA 1
ATOM 1661 C C . THR A 1 213 ? 12.124 4.050 7.970 1.00 71.38 213 THR A C 1
ATOM 1663 O O . THR A 1 213 ? 11.905 4.246 9.167 1.00 71.38 213 THR A O 1
ATOM 1666 N N . ILE A 1 214 ? 11.948 2.868 7.392 1.00 64.06 214 ILE A N 1
ATOM 1667 C CA . ILE A 1 214 ? 11.416 1.717 8.125 1.00 64.06 214 ILE A CA 1
ATOM 1668 C C . ILE A 1 214 ? 12.571 0.832 8.571 1.00 64.06 214 ILE A C 1
ATOM 1670 O O . ILE A 1 214 ? 13.502 0.613 7.792 1.00 64.06 214 ILE A O 1
ATOM 1674 N N . PRO A 1 215 ? 12.516 0.269 9.791 1.00 56.91 215 PRO A N 1
ATOM 1675 C CA . PRO A 1 215 ? 13.361 -0.863 10.133 1.00 56.91 215 PRO A CA 1
ATOM 1676 C C . PRO A 1 215 ? 13.169 -1.975 9.096 1.00 56.91 215 PRO A C 1
ATOM 1678 O O . PRO A 1 215 ? 12.030 -2.338 8.801 1.00 56.91 215 PRO A O 1
ATOM 1681 N N . GLN A 1 216 ? 14.269 -2.500 8.551 1.00 50.94 216 GLN A N 1
ATOM 1682 C CA . GLN A 1 216 ? 14.259 -3.611 7.597 1.00 50.94 216 GLN A CA 1
ATOM 1683 C C . GLN A 1 216 ? 13.336 -4.736 8.087 1.00 50.94 216 GLN A C 1
ATOM 1685 O O . GLN A 1 216 ? 13.559 -5.322 9.148 1.00 50.94 216 GLN A O 1
ATOM 1690 N N . ARG A 1 217 ? 12.289 -5.011 7.309 1.00 52.75 217 ARG A N 1
ATOM 1691 C CA . ARG A 1 217 ? 11.375 -6.137 7.493 1.00 52.75 217 ARG A CA 1
ATOM 1692 C C . ARG A 1 217 ? 11.384 -6.926 6.183 1.00 52.75 217 ARG A C 1
ATOM 1694 O O . ARG A 1 217 ? 11.164 -6.309 5.142 1.00 52.75 217 ARG A O 1
ATOM 1701 N N . PRO A 1 218 ? 11.680 -8.237 6.197 1.00 50.38 218 PRO A N 1
ATOM 1702 C CA . PRO A 1 218 ? 11.523 -9.067 5.008 1.00 50.38 218 PRO A CA 1
ATOM 1703 C C . PRO A 1 218 ? 10.102 -8.915 4.461 1.00 50.38 218 PRO A C 1
ATOM 1705 O O . PRO A 1 218 ? 9.166 -8.829 5.255 1.00 50.38 218 PRO A O 1
ATOM 1708 N N . VAL A 1 219 ? 9.937 -8.894 3.135 1.00 47.94 219 VAL A N 1
ATOM 1709 C CA . VAL A 1 219 ? 8.611 -9.069 2.528 1.00 47.94 219 VAL A CA 1
ATOM 1710 C C . VAL A 1 219 ? 8.124 -10.445 2.957 1.00 47.94 219 VAL A C 1
ATOM 1712 O O . VAL A 1 219 ? 8.703 -11.461 2.573 1.00 47.94 219 VAL A O 1
ATOM 1715 N N . ASP A 1 220 ? 7.124 -10.462 3.827 1.00 46.41 220 ASP A N 1
ATOM 1716 C CA . ASP A 1 220 ? 6.634 -11.679 4.446 1.00 46.41 220 ASP A CA 1
ATOM 1717 C C . ASP A 1 220 ? 5.190 -11.937 4.004 1.00 46.41 220 ASP A C 1
ATOM 1719 O O . ASP A 1 220 ? 4.247 -11.314 4.496 1.00 46.41 220 ASP A O 1
ATOM 1723 N N . HIS A 1 221 ? 5.054 -12.840 3.025 1.00 48.00 221 HIS A N 1
ATOM 1724 C CA . HIS A 1 221 ? 3.781 -13.448 2.622 1.00 48.00 221 HIS A CA 1
ATOM 1725 C C . HIS A 1 221 ? 3.394 -14.621 3.518 1.00 48.00 221 HIS A C 1
ATOM 1727 O O . HIS A 1 221 ? 2.276 -15.129 3.397 1.00 48.00 221 HIS A O 1
ATOM 1733 N N . THR A 1 222 ? 4.291 -15.077 4.405 1.00 47.78 222 THR A N 1
ATOM 1734 C CA . THR A 1 222 ? 3.817 -15.879 5.523 1.00 47.78 222 THR A CA 1
ATOM 1735 C C . THR A 1 222 ? 2.941 -14.954 6.337 1.00 47.78 222 THR A C 1
ATOM 1737 O O . THR A 1 222 ? 3.225 -13.765 6.512 1.00 47.78 222 THR A O 1
ATOM 1740 N N . ILE A 1 223 ? 1.779 -15.457 6.724 1.00 54.34 223 ILE A N 1
ATOM 1741 C CA . ILE A 1 223 ? 0.882 -14.637 7.501 1.00 54.34 223 ILE A CA 1
ATOM 1742 C C . ILE A 1 223 ? 1.658 -14.297 8.780 1.00 54.34 223 ILE A C 1
ATOM 1744 O O . ILE A 1 223 ? 1.991 -15.188 9.556 1.00 54.34 223 ILE A O 1
ATOM 1748 N N . GLN A 1 224 ? 1.980 -13.009 8.978 1.00 62.88 224 GLN A N 1
ATOM 1749 C CA . GLN A 1 224 ? 2.718 -12.518 10.156 1.00 62.88 224 GLN A CA 1
ATOM 1750 C C . GLN A 1 224 ? 2.062 -12.939 11.479 1.00 62.88 224 GLN A C 1
ATOM 1752 O O . GLN A 1 224 ? 2.653 -12.797 12.552 1.00 62.88 224 GLN A O 1
ATOM 1757 N N . TYR A 1 225 ? 0.816 -13.381 11.391 1.00 74.44 225 TYR A N 1
ATOM 1758 C CA . TYR A 1 225 ? -0.031 -13.875 12.442 1.00 74.44 225 TYR A CA 1
ATOM 1759 C C . TYR A 1 225 ? -0.520 -15.276 12.086 1.00 74.44 225 TYR A C 1
ATOM 1761 O O . TYR A 1 225 ? -0.839 -15.568 10.939 1.00 74.44 225 TYR A O 1
ATOM 1769 N N . ASP A 1 226 ? -0.627 -16.143 13.082 1.00 80.94 226 ASP A N 1
ATOM 1770 C CA . ASP A 1 226 ? -1.216 -17.472 12.899 1.00 80.94 226 ASP A CA 1
ATOM 1771 C C . ASP A 1 226 ? -2.712 -17.405 12.542 1.00 80.94 226 ASP A C 1
ATOM 1773 O O . ASP A 1 226 ? -3.240 -18.305 11.890 1.00 80.94 226 ASP A O 1
ATOM 1777 N N . HIS A 1 227 ? -3.386 -16.327 12.956 1.00 90.56 227 HIS A N 1
ATOM 1778 C CA . HIS A 1 227 ? -4.797 -16.078 12.702 1.00 90.56 227 HIS A CA 1
ATOM 1779 C C . HIS A 1 227 ? -5.169 -14.590 12.794 1.00 90.56 227 HIS A C 1
ATOM 1781 O O . HIS A 1 227 ? -4.601 -13.832 13.581 1.00 90.56 227 HIS A O 1
ATOM 1787 N N . GLN A 1 228 ? -6.175 -14.169 12.025 1.00 91.88 228 GLN A N 1
ATOM 1788 C CA . GLN A 1 228 ? -6.767 -12.831 12.030 1.00 91.88 228 GLN A CA 1
ATOM 1789 C C . GLN A 1 228 ? -8.259 -12.888 12.376 1.00 91.88 228 GLN A C 1
ATOM 1791 O O . GLN A 1 228 ? -9.060 -13.535 11.696 1.00 91.88 228 GLN A O 1
ATOM 1796 N N . GLN A 1 229 ? -8.669 -12.137 13.397 1.00 95.31 229 GLN A N 1
ATOM 1797 C CA . GLN A 1 229 ? -10.085 -11.865 13.659 1.00 95.31 229 GLN A CA 1
ATOM 1798 C C . GLN A 1 229 ? -10.434 -10.440 13.231 1.00 95.31 229 GLN A C 1
ATOM 1800 O O . GLN A 1 229 ? -9.866 -9.477 13.737 1.00 95.31 229 GLN A O 1
ATOM 1805 N N . ILE A 1 230 ? -11.389 -10.306 12.314 1.00 95.50 230 ILE A N 1
ATOM 1806 C CA . ILE A 1 230 ? -11.928 -9.032 11.833 1.00 95.50 230 ILE A CA 1
ATOM 1807 C C . ILE A 1 230 ? -13.289 -8.824 12.494 1.00 95.50 230 ILE A C 1
ATOM 1809 O O . ILE A 1 230 ? -14.213 -9.599 12.261 1.00 95.50 230 ILE A O 1
ATOM 1813 N N . ILE A 1 231 ? -13.433 -7.789 13.315 1.00 96.69 231 ILE A N 1
ATOM 1814 C CA . ILE A 1 231 ? -14.673 -7.460 14.020 1.00 96.69 231 ILE A CA 1
ATOM 1815 C C . ILE A 1 231 ? -15.314 -6.244 13.365 1.00 96.69 231 ILE A C 1
ATOM 1817 O O . ILE A 1 231 ? -14.789 -5.134 13.419 1.00 96.69 231 ILE A O 1
ATOM 1821 N N . ILE A 1 232 ? -16.483 -6.465 12.778 1.00 92.75 232 ILE A N 1
ATOM 1822 C CA . ILE A 1 232 ? -17.376 -5.426 12.279 1.00 92.75 232 ILE A CA 1
ATOM 1823 C C . ILE A 1 232 ? -18.084 -4.798 13.481 1.00 92.75 232 ILE A C 1
ATOM 1825 O O . ILE A 1 232 ? -18.901 -5.446 14.144 1.00 92.75 232 ILE A O 1
ATOM 1829 N N . MET A 1 233 ? -17.753 -3.537 13.752 1.00 93.38 233 MET A N 1
ATOM 1830 C CA . MET A 1 233 ? -18.233 -2.786 14.912 1.00 93.38 233 MET A CA 1
ATOM 1831 C C . MET A 1 233 ? -19.626 -2.181 14.686 1.00 93.38 233 MET A C 1
ATOM 1833 O O . MET A 1 233 ? -20.344 -1.943 15.648 1.00 93.38 233 MET A O 1
ATOM 1837 N N . GLU A 1 234 ? -20.061 -2.001 13.436 1.00 89.62 234 GLU A N 1
ATOM 1838 C CA . GLU A 1 234 ? -21.422 -1.564 13.101 1.00 89.62 234 GLU A CA 1
ATOM 1839 C C . GLU A 1 234 ? -21.966 -2.232 11.843 1.00 89.62 234 GLU A C 1
ATOM 1841 O O . GLU A 1 234 ? -21.230 -2.635 10.943 1.00 89.62 234 GLU A O 1
ATOM 1846 N N . SER A 1 235 ? -23.291 -2.301 11.738 1.00 84.12 235 SER A N 1
ATOM 1847 C CA . SER A 1 235 ? -23.949 -2.857 10.558 1.00 84.12 235 SER A CA 1
ATOM 1848 C C . SER A 1 235 ? -24.137 -1.814 9.447 1.00 84.12 235 SER A C 1
ATOM 1850 O O . SER A 1 235 ? -25.266 -1.577 9.017 1.00 84.12 235 SER A O 1
ATOM 1852 N N . ASP A 1 236 ? -23.034 -1.252 8.950 1.00 85.75 236 ASP A N 1
ATOM 1853 C CA . ASP A 1 236 ? -22.997 -0.362 7.781 1.00 85.75 236 ASP A CA 1
ATOM 1854 C C . ASP A 1 236 ? -22.441 -1.091 6.528 1.00 85.75 236 ASP A C 1
ATOM 1856 O O . ASP A 1 236 ? -21.495 -1.881 6.641 1.00 85.75 236 ASP A O 1
ATOM 1860 N N . PRO A 1 237 ? -23.004 -0.884 5.317 1.00 77.31 237 PRO A N 1
ATOM 1861 C CA . PRO A 1 237 ? -22.520 -1.531 4.094 1.00 77.31 237 PRO A CA 1
ATOM 1862 C C . PRO A 1 237 ? -21.067 -1.211 3.713 1.00 77.31 237 PRO A C 1
ATOM 1864 O O . PRO A 1 237 ? -20.377 -2.087 3.190 1.00 77.31 237 PRO A O 1
ATOM 1867 N N . VAL A 1 238 ? -20.587 0.011 3.955 1.00 79.69 238 VAL A N 1
ATOM 1868 C CA . VAL A 1 238 ? -19.205 0.426 3.666 1.00 79.69 238 VAL A CA 1
ATOM 1869 C C . VAL A 1 238 ? -18.242 -0.263 4.628 1.00 79.69 238 VAL A C 1
ATOM 1871 O O . VAL A 1 238 ? -17.226 -0.807 4.195 1.00 79.69 238 VAL A O 1
ATOM 1874 N N . VAL A 1 239 ? -18.598 -0.328 5.913 1.00 80.44 239 VAL A N 1
ATOM 1875 C CA . VAL A 1 239 ? -17.833 -1.058 6.938 1.00 80.44 239 VAL A CA 1
ATOM 1876 C C . VAL A 1 239 ? -17.771 -2.553 6.615 1.00 80.44 239 VAL A C 1
ATOM 1878 O O . VAL A 1 239 ? -16.696 -3.152 6.647 1.00 80.44 239 VAL A O 1
ATOM 1881 N N . ARG A 1 240 ? -18.900 -3.158 6.221 1.00 81.81 240 ARG A N 1
ATOM 1882 C CA . ARG A 1 240 ? -18.943 -4.561 5.773 1.00 81.81 240 ARG A CA 1
ATOM 1883 C C . ARG A 1 240 ? -18.044 -4.801 4.565 1.00 81.81 240 ARG A C 1
ATOM 1885 O O . ARG A 1 240 ? -17.301 -5.774 4.562 1.00 81.81 240 ARG A O 1
ATOM 1892 N N . LYS A 1 241 ? -18.069 -3.905 3.574 1.00 76.62 241 LYS A N 1
ATOM 1893 C CA . LYS A 1 241 ? -17.207 -3.997 2.389 1.00 76.62 241 LYS A CA 1
ATOM 1894 C C . LYS A 1 241 ? -15.722 -3.928 2.763 1.00 76.62 241 LYS A C 1
ATOM 1896 O O . LYS A 1 241 ? -14.937 -4.722 2.260 1.00 76.62 241 LYS A O 1
ATOM 1901 N N . ALA A 1 242 ? -15.343 -3.032 3.676 1.00 76.81 242 ALA A N 1
ATOM 1902 C CA . ALA A 1 242 ? -13.974 -2.950 4.185 1.00 76.81 242 ALA A CA 1
ATOM 1903 C C . ALA A 1 242 ? -13.545 -4.243 4.903 1.00 76.81 242 ALA A C 1
ATOM 1905 O O . ALA A 1 242 ? -12.453 -4.752 4.660 1.00 76.81 242 ALA A O 1
ATOM 1906 N N . ALA A 1 243 ? -14.420 -4.816 5.735 1.00 80.00 243 ALA A N 1
ATOM 1907 C CA . ALA A 1 243 ? -14.160 -6.093 6.395 1.00 80.00 243 ALA A CA 1
ATOM 1908 C C . ALA A 1 243 ? -14.020 -7.260 5.401 1.00 80.00 243 ALA A C 1
ATOM 1910 O O . ALA A 1 243 ? -13.151 -8.109 5.587 1.00 80.00 243 ALA A O 1
ATOM 1911 N N . THR A 1 244 ? -14.824 -7.287 4.332 1.00 75.62 244 THR A N 1
ATOM 1912 C CA . THR A 1 244 ? -14.685 -8.267 3.243 1.00 75.62 244 THR A CA 1
ATOM 1913 C C . THR A 1 244 ? -13.316 -8.167 2.576 1.00 75.62 244 THR A C 1
ATOM 1915 O O . THR A 1 244 ? -12.630 -9.178 2.481 1.00 75.62 244 TH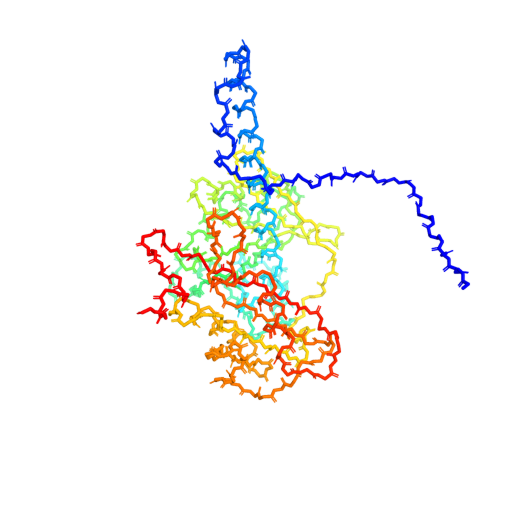R A O 1
ATOM 1918 N N . PHE A 1 245 ? -12.866 -6.962 2.213 1.00 74.62 245 PHE A N 1
ATOM 1919 C CA . PHE A 1 245 ? -11.538 -6.785 1.618 1.00 74.62 245 PHE A CA 1
ATOM 1920 C C . PHE A 1 245 ? -10.405 -7.246 2.542 1.00 74.62 245 PHE A C 1
ATOM 1922 O O . PHE A 1 245 ? -9.444 -7.857 2.087 1.00 74.62 245 PHE A O 1
ATOM 1929 N N . LEU A 1 246 ? -10.511 -6.988 3.849 1.00 80.44 246 LEU A N 1
ATOM 1930 C CA . LEU A 1 246 ? -9.524 -7.459 4.827 1.00 80.44 246 LEU A CA 1
ATOM 1931 C C . LEU A 1 246 ? -9.493 -8.988 4.940 1.00 80.44 246 LEU A C 1
ATOM 1933 O O . LEU A 1 246 ? -8.420 -9.558 5.133 1.00 80.44 246 LEU A O 1
ATOM 1937 N N . TYR A 1 247 ? -10.651 -9.642 4.826 1.00 78.19 247 TYR A N 1
ATOM 1938 C CA . TYR A 1 247 ? -10.754 -11.100 4.837 1.00 78.19 247 TYR A CA 1
ATOM 1939 C C . TYR A 1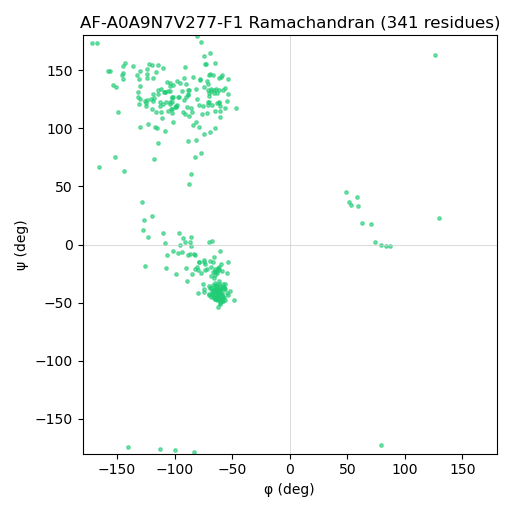 247 ? -10.134 -11.716 3.580 1.00 78.19 247 TYR A C 1
ATOM 1941 O O . TYR A 1 247 ? -9.355 -12.661 3.681 1.00 78.19 247 TYR A O 1
ATOM 1949 N N . GLU A 1 248 ? -10.434 -11.150 2.409 1.00 74.00 248 GLU A N 1
ATOM 1950 C CA . GLU A 1 248 ? -9.957 -11.636 1.108 1.00 74.00 248 GLU A CA 1
ATOM 1951 C C . GLU A 1 248 ? -8.431 -11.586 0.960 1.00 74.00 248 GLU A C 1
ATOM 1953 O O . GLU A 1 248 ? -7.881 -12.346 0.169 1.00 74.00 248 GLU A O 1
ATOM 1958 N N . LYS A 1 249 ? -7.732 -10.769 1.760 1.00 71.69 249 LYS A N 1
ATOM 1959 C CA . LYS A 1 249 ? -6.261 -10.763 1.798 1.00 71.69 249 LYS A CA 1
ATOM 1960 C C . LYS A 1 249 ? -5.659 -12.071 2.310 1.00 71.69 249 LYS A C 1
ATOM 1962 O O . LYS A 1 249 ? -4.635 -12.508 1.802 1.00 71.69 249 LYS A O 1
ATOM 1967 N N . HIS A 1 250 ? -6.268 -12.677 3.328 1.00 74.88 250 HIS A N 1
ATOM 1968 C CA . HIS A 1 250 ? -5.752 -13.892 3.967 1.00 74.88 250 HIS A CA 1
ATOM 1969 C C . HIS A 1 250 ? -6.908 -14.816 4.394 1.00 74.88 250 HIS A C 1
ATOM 1971 O O . HIS A 1 250 ? -7.098 -15.040 5.594 1.00 74.88 250 HIS A O 1
ATOM 1977 N N . PRO A 1 251 ? -7.716 -15.343 3.454 1.00 75.50 251 PRO A N 1
ATOM 1978 C CA . PRO A 1 251 ? -8.978 -16.019 3.767 1.00 75.50 251 PRO A CA 1
ATOM 1979 C C . PRO A 1 251 ? -8.797 -17.320 4.560 1.00 75.50 251 PRO A C 1
ATOM 1981 O O . PRO A 1 251 ? -9.671 -17.678 5.351 1.00 75.50 251 PRO A O 1
ATOM 1984 N N . GLU A 1 252 ? -7.662 -18.006 4.383 1.00 79.75 252 GLU A N 1
ATOM 1985 C CA . GLU A 1 252 ? -7.343 -19.275 5.058 1.00 79.75 252 GLU A CA 1
ATOM 1986 C C . GLU A 1 252 ? -7.105 -19.119 6.564 1.00 79.75 252 GLU A C 1
ATOM 1988 O O . GLU A 1 252 ? -7.357 -20.044 7.333 1.00 79.75 252 GLU A O 1
ATOM 1993 N N . VAL A 1 253 ? -6.668 -17.935 6.990 1.00 85.00 253 VAL A N 1
ATOM 1994 C CA . VAL A 1 253 ? -6.325 -17.617 8.385 1.00 85.00 253 VAL A CA 1
ATOM 1995 C C . VAL A 1 253 ? -7.061 -16.382 8.884 1.00 85.00 253 VAL A C 1
ATOM 1997 O O . VAL A 1 253 ? -6.630 -15.721 9.821 1.00 85.00 253 VAL A O 1
ATOM 2000 N N . SER A 1 254 ? -8.171 -16.030 8.241 1.00 86.81 254 SER A N 1
ATOM 2001 C CA . SER A 1 254 ? -9.026 -14.932 8.671 1.00 86.81 254 SER A CA 1
ATOM 2002 C C . SER A 1 254 ? -10.388 -15.444 9.100 1.00 86.81 254 SER A C 1
ATOM 2004 O O . SER A 1 254 ? -10.889 -16.480 8.665 1.00 86.81 254 SER A O 1
ATOM 2006 N N . SER A 1 255 ? -11.025 -14.676 9.966 1.00 92.06 255 SER A N 1
ATOM 2007 C CA . SER A 1 255 ? -12.398 -14.898 10.397 1.00 92.06 255 SER A CA 1
ATOM 2008 C C . SER A 1 255 ? -13.066 -13.554 10.620 1.00 92.06 255 SER A C 1
ATOM 2010 O O . SER A 1 255 ? -12.430 -12.608 11.084 1.00 92.06 255 SER A O 1
ATOM 2012 N N . VAL A 1 256 ? -14.341 -13.460 10.261 1.00 91.94 256 VAL A N 1
ATOM 2013 C CA . VAL A 1 256 ? -15.114 -12.223 10.356 1.00 91.94 256 VAL A CA 1
ATOM 2014 C C . VAL A 1 256 ? -16.211 -12.400 11.389 1.00 91.94 256 VAL A C 1
ATOM 2016 O O . VAL A 1 256 ? -16.989 -13.356 11.340 1.00 91.94 256 VAL A O 1
ATOM 2019 N N . TYR A 1 257 ? -16.288 -11.442 12.302 1.00 94.06 257 TYR A N 1
ATOM 2020 C CA . TYR A 1 257 ? -17.273 -11.347 13.363 1.00 94.06 257 TYR A CA 1
ATOM 2021 C C . TYR A 1 257 ? -18.063 -10.050 13.221 1.00 94.06 257 TYR A C 1
ATOM 2023 O O . TYR A 1 257 ? -17.568 -9.056 12.696 1.00 94.06 257 TYR A O 1
ATOM 2031 N N . ILE A 1 258 ? -19.285 -10.045 13.739 1.00 92.81 258 ILE A N 1
ATOM 2032 C CA . ILE A 1 258 ? -20.087 -8.839 13.946 1.00 92.81 258 ILE A CA 1
ATOM 2033 C C . ILE A 1 258 ? -20.502 -8.760 15.410 1.00 92.81 258 ILE A C 1
ATOM 2035 O O . ILE A 1 258 ? -20.718 -9.797 16.039 1.00 92.81 258 ILE A O 1
ATOM 2039 N N . LEU A 1 259 ? -20.611 -7.557 15.965 1.00 90.25 259 LEU A N 1
ATOM 2040 C CA . LEU A 1 259 ? -21.148 -7.393 17.314 1.00 90.25 259 LEU A CA 1
ATOM 2041 C C . LEU A 1 259 ? -22.642 -7.737 17.360 1.00 90.25 259 LEU A C 1
ATOM 2043 O O . LEU A 1 259 ? -23.422 -7.308 16.510 1.00 90.25 259 LEU A O 1
ATOM 2047 N N . ASP A 1 260 ? -23.032 -8.524 18.361 1.00 86.31 260 ASP A N 1
ATOM 2048 C CA . ASP A 1 260 ? -24.434 -8.714 18.723 1.00 86.31 260 ASP A CA 1
ATOM 2049 C C . ASP A 1 260 ? -24.969 -7.550 19.582 1.00 86.31 260 ASP A C 1
ATOM 2051 O O . ASP A 1 260 ? -24.245 -6.618 19.939 1.00 86.31 260 ASP A O 1
ATOM 2055 N N . GLU A 1 261 ? -26.249 -7.617 19.950 1.00 82.69 261 GLU A N 1
ATOM 2056 C CA . GLU A 1 261 ? -26.931 -6.609 20.780 1.00 82.69 261 GLU A CA 1
ATOM 2057 C C . GLU A 1 261 ? -26.278 -6.407 22.159 1.00 82.69 261 GLU A C 1
ATOM 2059 O O . GLU A 1 261 ? -26.408 -5.347 22.766 1.00 82.69 261 GLU A O 1
ATOM 2064 N N . ASN A 1 262 ? -25.533 -7.403 22.647 1.00 84.56 262 ASN A N 1
ATOM 2065 C CA . ASN A 1 262 ? -24.810 -7.349 23.911 1.00 84.56 262 ASN A CA 1
ATOM 2066 C C . ASN A 1 262 ? -23.343 -6.943 23.731 1.00 84.56 262 ASN A C 1
ATOM 2068 O O . ASN A 1 262 ? -22.578 -7.051 24.692 1.00 84.56 262 ASN A O 1
ATOM 2072 N N . GLN A 1 263 ? -22.932 -6.488 22.540 1.00 86.25 263 GLN A N 1
ATOM 2073 C CA . GLN A 1 263 ? -21.546 -6.166 22.184 1.00 86.25 263 GLN A CA 1
ATOM 2074 C C . GLN A 1 263 ? -20.614 -7.378 22.352 1.00 86.25 263 GLN A C 1
ATOM 2076 O O . GLN A 1 263 ? -19.509 -7.274 22.899 1.00 86.25 263 GLN A O 1
ATOM 2081 N N . ARG A 1 264 ? -21.085 -8.567 21.963 1.00 90.69 264 ARG A N 1
ATOM 2082 C CA . ARG A 1 264 ? -20.276 -9.787 21.886 1.00 90.69 264 ARG A CA 1
ATOM 2083 C C . ARG A 1 264 ? -19.975 -10.110 20.423 1.00 90.69 264 ARG A C 1
ATOM 2085 O O . ARG A 1 264 ? -20.900 -10.109 19.610 1.00 90.69 264 ARG A O 1
ATOM 2092 N N . PRO A 1 265 ? -18.713 -10.408 20.071 1.00 93.12 265 PRO A N 1
ATOM 2093 C CA . PRO A 1 265 ? -18.374 -10.841 18.721 1.00 93.12 265 PRO A CA 1
ATOM 2094 C C . PRO A 1 265 ? -19.084 -12.154 18.366 1.00 93.12 265 PRO A C 1
ATOM 2096 O O . PRO A 1 265 ? -18.914 -13.172 19.037 1.00 93.12 265 PRO A O 1
ATOM 2099 N N . LYS A 1 266 ? -19.862 -12.142 17.285 1.00 92.69 266 LYS A N 1
ATOM 2100 C CA . LYS A 1 266 ? -20.533 -13.307 16.706 1.00 92.69 266 LYS A CA 1
ATOM 2101 C C . LYS A 1 266 ? -19.918 -13.624 15.350 1.00 92.69 266 LYS A C 1
ATOM 2103 O O . LYS A 1 266 ? -19.924 -12.772 14.465 1.00 92.69 266 LYS A O 1
ATOM 2108 N N . LEU A 1 267 ? -19.416 -14.847 15.186 1.00 91.50 267 LEU A N 1
ATOM 2109 C CA . LEU A 1 267 ? -18.818 -15.302 13.931 1.00 91.50 267 LEU A CA 1
ATOM 2110 C C . LEU A 1 267 ? -19.856 -15.269 12.804 1.00 91.50 267 LEU A C 1
ATOM 2112 O O . LEU A 1 267 ? -20.975 -15.761 12.968 1.00 91.50 267 LEU A O 1
ATOM 2116 N N . ILE A 1 268 ? -19.468 -14.712 11.661 1.00 89.50 268 ILE A N 1
ATOM 2117 C CA . ILE A 1 268 ? -20.285 -14.679 10.442 1.00 89.50 268 ILE A CA 1
ATOM 2118 C C . ILE A 1 268 ? -19.563 -15.258 9.221 1.00 89.50 268 ILE A C 1
ATOM 2120 O O . ILE A 1 268 ? -20.232 -15.608 8.251 1.00 89.50 268 ILE A O 1
ATOM 2124 N N . HIS A 1 269 ? -18.230 -15.373 9.249 1.00 85.56 269 HIS A N 1
ATOM 2125 C CA . HIS A 1 269 ? -17.456 -15.940 8.143 1.00 85.56 269 HIS A CA 1
ATOM 2126 C C . HIS A 1 269 ? -16.093 -16.490 8.596 1.00 85.56 269 HIS A C 1
ATOM 2128 O O . HIS A 1 269 ? -15.493 -15.946 9.521 1.00 85.56 269 HIS A O 1
ATOM 2134 N N . GLY A 1 270 ? -15.585 -17.528 7.923 1.00 82.62 270 GLY A N 1
ATOM 2135 C CA . GLY A 1 270 ? -14.320 -18.196 8.263 1.00 82.62 270 GLY A CA 1
ATOM 2136 C C . GLY A 1 270 ? -14.422 -19.193 9.427 1.00 82.62 270 GLY A C 1
ATOM 2137 O O . GLY A 1 270 ? -15.513 -19.516 9.902 1.00 82.62 270 GLY A O 1
ATOM 2138 N N . ALA A 1 271 ? -13.273 -19.705 9.872 1.00 85.94 271 ALA A N 1
ATOM 2139 C CA . ALA A 1 271 ? -13.191 -20.664 10.973 1.00 85.94 271 ALA A CA 1
ATOM 2140 C C . ALA A 1 271 ? -13.176 -19.968 12.345 1.00 85.94 271 ALA A C 1
ATOM 2142 O O . ALA A 1 271 ? -12.568 -18.914 12.528 1.00 85.94 271 ALA A O 1
ATOM 2143 N N . SER A 1 272 ? -13.818 -20.591 13.337 1.00 91.31 272 SER A N 1
ATOM 2144 C CA . SER A 1 272 ? -13.793 -20.131 14.730 1.00 91.31 272 SER A CA 1
ATOM 2145 C C . SER A 1 272 ? -12.463 -20.497 15.395 1.00 91.31 272 SER A C 1
ATOM 2147 O O . SER A 1 272 ? -12.394 -21.474 16.140 1.00 91.31 272 SER A O 1
ATOM 2149 N N . VAL A 1 273 ? -11.409 -19.730 15.125 1.00 91.56 273 VAL A N 1
ATOM 2150 C CA . VAL A 1 273 ? -10.083 -19.923 15.732 1.00 91.56 273 VAL A CA 1
ATOM 2151 C C . VAL A 1 273 ? -9.873 -18.878 16.836 1.00 91.56 273 VAL A C 1
ATOM 2153 O O . VAL A 1 273 ? -10.066 -17.684 16.575 1.00 91.56 273 VAL A O 1
ATOM 2156 N N . PRO A 1 274 ? -9.528 -19.282 18.072 1.00 93.19 274 PRO A N 1
ATOM 2157 C CA . PRO A 1 274 ? -9.236 -18.341 19.149 1.00 93.19 274 PRO A CA 1
ATOM 2158 C C . PRO A 1 274 ? -7.916 -17.596 18.894 1.00 93.19 274 PRO A C 1
ATOM 2160 O O . PRO A 1 274 ? -6.975 -18.177 18.368 1.00 93.19 274 PRO A O 1
ATOM 2163 N N . LEU A 1 275 ? -7.833 -16.329 19.309 1.00 91.44 275 LEU A N 1
ATOM 2164 C CA . LEU A 1 275 ? -6.615 -15.518 19.208 1.00 91.44 275 LEU A CA 1
ATOM 2165 C C . LEU A 1 275 ? -5.503 -16.069 20.113 1.00 91.44 275 LEU A C 1
ATOM 2167 O O . LEU A 1 275 ? -5.720 -16.294 21.307 1.00 91.44 275 LEU A O 1
ATOM 2171 N N . SER A 1 276 ? -4.313 -16.242 19.557 1.00 89.75 276 SER A N 1
ATOM 2172 C CA . SER A 1 276 ? -3.073 -16.552 20.263 1.00 89.75 276 SER A CA 1
ATOM 2173 C C . SER A 1 276 ? -2.218 -15.292 20.466 1.00 89.75 276 SER A C 1
ATOM 2175 O O . SER A 1 276 ? -2.604 -14.184 20.082 1.00 89.75 276 SER A O 1
ATOM 2177 N N . GLU A 1 277 ? -1.031 -15.473 21.049 1.00 84.75 277 GLU A N 1
ATOM 2178 C CA . GLU A 1 277 ? -0.023 -14.415 21.163 1.00 84.75 277 GLU A CA 1
ATOM 2179 C C . GLU A 1 277 ? 0.514 -13.932 19.812 1.00 84.75 277 GLU A C 1
ATOM 2181 O O . GLU A 1 277 ? 0.945 -12.785 19.724 1.00 84.75 277 GLU A O 1
ATOM 2186 N N . ASP A 1 278 ? 0.426 -14.758 18.766 1.00 81.56 278 ASP A N 1
ATOM 2187 C CA . ASP A 1 278 ? 0.835 -14.412 17.407 1.00 81.56 278 ASP A CA 1
ATOM 2188 C C . ASP A 1 278 ? -0.318 -13.880 16.548 1.00 81.56 278 ASP A C 1
ATOM 2190 O O . ASP A 1 278 ? -0.077 -13.387 15.452 1.00 81.56 278 ASP A O 1
ATOM 2194 N N . SER A 1 279 ? -1.561 -13.903 17.030 1.00 86.88 279 SER A N 1
ATOM 2195 C CA . SER A 1 279 ? -2.715 -13.495 16.228 1.00 86.88 279 SER A CA 1
ATOM 2196 C C . SER A 1 279 ? -2.836 -11.979 16.024 1.00 86.88 279 SER A C 1
ATOM 2198 O O . SER A 1 279 ? -2.302 -11.161 16.780 1.00 86.88 279 SER A O 1
ATOM 2200 N N . ARG A 1 280 ? -3.632 -11.588 15.023 1.00 91.19 280 ARG A N 1
ATOM 2201 C CA . ARG A 1 280 ? -4.041 -10.204 14.755 1.00 91.19 280 ARG A CA 1
ATOM 2202 C C . ARG A 1 280 ? -5.530 -10.002 15.021 1.00 91.19 280 ARG A C 1
ATOM 2204 O O . ARG A 1 280 ? -6.377 -10.758 14.552 1.00 91.19 280 ARG A O 1
ATOM 2211 N N . LEU A 1 281 ? -5.862 -8.920 15.713 1.00 93.94 281 LEU A N 1
ATOM 2212 C CA . LEU A 1 281 ? -7.231 -8.444 15.883 1.00 93.94 281 LEU A CA 1
ATOM 2213 C C . LEU A 1 281 ? -7.438 -7.167 15.065 1.00 93.94 281 LEU A C 1
ATOM 2215 O O . LEU A 1 281 ? -6.639 -6.241 15.155 1.00 93.94 281 LEU A O 1
ATOM 2219 N N . VAL A 1 282 ? -8.506 -7.091 14.278 1.00 94.88 282 VAL A N 1
ATOM 2220 C CA . VAL A 1 282 ? -8.841 -5.910 13.473 1.00 94.88 282 VAL A CA 1
ATOM 2221 C C . VAL A 1 282 ? -10.249 -5.448 13.814 1.00 94.88 282 VAL A C 1
ATOM 2223 O O . VAL A 1 282 ? -11.199 -6.209 13.668 1.00 94.88 282 VAL A O 1
ATOM 2226 N N . LEU A 1 283 ? -10.397 -4.204 14.256 1.00 96.06 283 LEU A N 1
ATOM 2227 C CA . LEU A 1 283 ? -11.689 -3.581 14.541 1.00 96.06 283 LEU A CA 1
ATOM 2228 C C . LEU A 1 283 ? -12.056 -2.652 13.384 1.00 96.06 283 LEU A C 1
ATOM 2230 O O . LEU A 1 283 ? -11.288 -1.747 13.068 1.00 96.06 283 LEU A O 1
ATOM 2234 N N . VAL A 1 284 ? -13.208 -2.867 12.750 1.00 94.62 284 VAL A N 1
ATOM 2235 C CA . VAL A 1 284 ? -13.628 -2.135 11.546 1.00 94.62 284 VAL A CA 1
ATOM 2236 C C . VAL A 1 284 ? -14.913 -1.374 11.833 1.00 94.62 284 VAL A C 1
ATOM 2238 O O . VAL A 1 284 ? -15.917 -1.974 12.215 1.00 94.62 284 VAL A O 1
ATOM 2241 N N . GLY A 1 285 ? -14.889 -0.062 11.625 1.00 92.56 285 GLY A N 1
ATOM 2242 C CA . GLY A 1 285 ? -16.020 0.818 11.905 1.00 92.56 285 GLY A CA 1
ATOM 2243 C C . GLY A 1 285 ? -15.786 2.233 11.399 1.00 92.56 285 GLY A C 1
ATOM 2244 O O . GLY A 1 285 ? -14.696 2.559 10.944 1.00 92.56 285 GLY A O 1
ATOM 2245 N N . HIS A 1 286 ? -16.785 3.097 11.470 1.00 90.62 286 HIS A N 1
ATOM 2246 C CA . HIS A 1 286 ? -16.639 4.521 11.222 1.00 90.62 286 HIS A CA 1
ATOM 2247 C C . HIS A 1 286 ? -15.947 5.207 12.397 1.00 90.62 286 HIS A C 1
ATOM 2249 O O . HIS A 1 286 ? -16.276 4.963 13.555 1.00 90.62 286 HIS A O 1
ATOM 2255 N N . GLY A 1 287 ? -14.994 6.087 12.098 1.00 86.25 287 GLY A N 1
ATOM 2256 C CA . GLY A 1 287 ? -14.406 6.979 13.095 1.00 86.25 287 GLY A CA 1
ATOM 2257 C C . GLY A 1 287 ? -15.163 8.302 13.124 1.00 86.25 287 GLY A C 1
ATOM 2258 O O . GLY A 1 287 ? -15.269 8.957 12.087 1.00 86.25 287 GLY A O 1
ATOM 2259 N N . ALA A 1 288 ? -15.674 8.702 14.285 1.00 84.75 288 ALA A N 1
ATOM 2260 C CA . ALA A 1 288 ? -16.298 10.009 14.477 1.00 84.75 288 ALA A CA 1
ATOM 2261 C C . ALA A 1 288 ? -16.027 10.535 15.886 1.00 84.75 288 ALA A C 1
ATOM 2263 O O . ALA A 1 288 ? -15.976 9.758 16.836 1.00 84.75 288 ALA A O 1
ATOM 2264 N N . LYS A 1 289 ? -15.878 11.853 16.028 1.00 82.44 289 LYS A N 1
ATOM 2265 C CA . LYS A 1 289 ? -15.854 12.488 17.349 1.00 82.44 289 LYS A CA 1
ATOM 2266 C C . LYS A 1 289 ? -17.280 12.613 17.882 1.00 82.44 289 LYS A C 1
ATOM 2268 O O . LYS A 1 289 ? -18.190 12.890 17.102 1.00 82.44 289 LYS A O 1
ATOM 2273 N N . ASP A 1 290 ? -17.465 12.399 19.178 1.00 79.62 290 ASP A N 1
ATOM 2274 C CA . ASP A 1 290 ? -18.723 12.732 19.847 1.00 79.62 290 ASP A CA 1
ATOM 2275 C C . ASP A 1 290 ? -18.786 14.218 20.244 1.00 79.62 290 ASP A C 1
ATOM 2277 O O . ASP A 1 290 ? -17.858 14.987 19.982 1.00 79.62 290 ASP A O 1
ATOM 2281 N N . ASP A 1 291 ? -19.880 14.621 20.894 1.00 78.31 291 ASP A N 1
ATOM 2282 C CA . ASP A 1 291 ? -20.107 16.005 21.331 1.00 78.31 291 ASP A CA 1
ATOM 2283 C C . ASP A 1 291 ? -19.060 16.507 22.343 1.00 78.31 291 ASP A C 1
ATOM 2285 O O . ASP A 1 291 ? -18.887 17.714 22.510 1.00 78.31 291 ASP A O 1
ATOM 2289 N N . SER A 1 292 ? -18.342 15.597 23.013 1.00 77.50 292 SER A N 1
ATOM 2290 C CA . SER A 1 292 ? -17.241 15.929 23.923 1.00 77.50 292 SER A CA 1
ATOM 2291 C C . SER A 1 292 ? -15.892 16.070 23.209 1.00 77.50 292 SER A C 1
ATOM 2293 O O . SER A 1 292 ? -14.918 16.523 23.808 1.00 77.50 292 SER A O 1
ATOM 2295 N N . GLY A 1 293 ? -15.831 15.720 21.921 1.00 77.62 293 GLY A N 1
ATOM 2296 C CA . GLY A 1 293 ? -14.611 15.699 21.121 1.00 77.62 293 GLY A CA 1
ATOM 2297 C C . GLY A 1 293 ? -13.829 14.385 21.203 1.00 77.62 293 GLY A C 1
ATOM 2298 O O . GLY A 1 293 ? -12.816 14.260 20.509 1.00 77.62 293 GLY A O 1
ATOM 2299 N N . GLU A 1 294 ? -14.292 13.403 21.986 1.00 78.94 294 GLU A N 1
ATOM 2300 C CA . GLU A 1 294 ? -13.657 12.087 22.104 1.00 78.94 294 GLU A CA 1
ATOM 2301 C C . GLU A 1 294 ? -13.855 11.291 20.808 1.00 78.94 294 GLU A C 1
ATOM 2303 O O . GLU A 1 294 ? -14.959 11.219 20.260 1.00 78.94 294 GLU A O 1
ATOM 2308 N N . MET A 1 295 ? -12.781 10.678 20.301 1.00 80.56 295 MET A N 1
ATOM 2309 C CA . MET A 1 295 ? -12.857 9.817 19.123 1.00 80.56 295 MET A CA 1
ATOM 2310 C C . MET A 1 295 ? -13.590 8.518 19.459 1.00 80.56 295 MET A C 1
ATOM 2312 O O . MET A 1 295 ? -13.207 7.785 20.370 1.00 80.56 295 MET A O 1
ATOM 2316 N N . ARG A 1 296 ? -14.599 8.191 18.657 1.00 88.06 296 ARG A N 1
ATOM 2317 C CA . ARG A 1 296 ? -15.376 6.963 18.768 1.00 88.06 296 ARG A CA 1
ATOM 2318 C C . ARG A 1 296 ? -15.256 6.113 17.518 1.00 88.06 296 ARG A C 1
ATOM 2320 O O . ARG A 1 296 ? -15.260 6.622 16.398 1.00 88.06 296 ARG A O 1
ATOM 2327 N N . LEU A 1 297 ? -15.215 4.801 17.724 1.00 90.94 297 LEU A N 1
ATOM 2328 C CA . LEU A 1 297 ? -15.285 3.805 16.662 1.00 90.94 297 LEU A CA 1
ATOM 2329 C C . LEU A 1 297 ? -16.698 3.235 16.636 1.00 90.94 297 LEU A C 1
ATOM 2331 O O . LEU A 1 297 ? -17.103 2.586 17.594 1.00 90.94 297 LEU A O 1
ATOM 2335 N N . SER A 1 298 ? -17.462 3.490 15.577 1.00 90.25 298 SER A N 1
ATOM 2336 C CA . SER A 1 298 ? -18.868 3.079 15.466 1.00 90.25 298 SER A CA 1
ATOM 2337 C C . SER A 1 298 ? -19.729 3.537 16.655 1.00 90.25 298 SER A C 1
ATOM 2339 O O . SER A 1 298 ? -20.629 2.833 17.104 1.00 90.25 298 SER A O 1
ATOM 2341 N N . GLY A 1 299 ? -19.415 4.710 17.217 1.00 88.56 299 GLY A N 1
ATOM 2342 C CA . GLY A 1 299 ? -20.079 5.242 18.412 1.00 88.56 299 GLY A CA 1
ATOM 2343 C C . GLY A 1 299 ? -19.604 4.651 19.749 1.00 88.56 299 GLY A C 1
ATOM 2344 O O . GLY A 1 299 ? -20.069 5.103 20.798 1.00 88.56 299 GLY A O 1
ATOM 2345 N N . TYR A 1 300 ? -18.653 3.710 19.742 1.00 89.81 300 TYR A N 1
ATOM 2346 C CA . TYR A 1 300 ? -18.020 3.164 20.944 1.00 89.81 300 TYR A CA 1
ATOM 2347 C C . TYR A 1 300 ? -16.799 3.988 21.355 1.00 89.81 300 TYR A C 1
ATOM 2349 O O . TYR A 1 300 ? -15.905 4.235 20.543 1.00 89.81 300 TYR A O 1
ATOM 2357 N N . GLY A 1 301 ? -16.752 4.380 22.630 1.00 89.00 301 GLY A N 1
ATOM 2358 C CA . GLY A 1 301 ? -15.559 4.971 23.239 1.00 89.00 301 GLY A CA 1
ATOM 2359 C C . GLY A 1 301 ? -14.505 3.912 23.576 1.00 89.00 301 GLY A C 1
ATOM 2360 O O . GLY A 1 301 ? -14.752 2.703 23.486 1.00 89.00 301 GLY A O 1
ATOM 2361 N N . ALA A 1 302 ? -13.329 4.354 24.027 1.00 88.88 302 ALA A N 1
ATOM 2362 C CA . ALA A 1 302 ? -12.191 3.464 24.280 1.00 88.88 302 ALA A CA 1
ATOM 2363 C C . ALA A 1 302 ? -12.506 2.337 25.287 1.00 88.88 302 ALA A C 1
ATOM 2365 O O . ALA A 1 302 ? -12.073 1.195 25.111 1.00 88.88 302 ALA A O 1
ATOM 2366 N N . GLN A 1 303 ? -13.302 2.626 26.323 1.00 88.62 303 GLN A N 1
ATOM 2367 C CA . GLN A 1 303 ? -13.684 1.630 27.332 1.00 88.62 303 GLN A CA 1
ATOM 2368 C C . GLN A 1 303 ? -14.603 0.539 26.775 1.00 88.62 303 GLN A C 1
ATOM 2370 O O . GLN A 1 303 ? -14.482 -0.625 27.157 1.00 88.62 303 GLN A O 1
ATOM 2375 N N . ASP A 1 304 ? -15.522 0.892 25.880 1.00 90.69 304 ASP A N 1
ATOM 2376 C CA . ASP A 1 304 ? -16.439 -0.076 25.281 1.00 90.69 304 ASP A CA 1
ATOM 2377 C C . ASP A 1 304 ? -15.718 -0.936 24.246 1.00 90.69 304 ASP A C 1
ATOM 2379 O O . ASP A 1 304 ? -15.877 -2.157 24.239 1.00 90.69 304 ASP A O 1
ATOM 2383 N N . VAL A 1 305 ? -14.811 -0.331 23.473 1.00 92.38 305 VAL A N 1
ATOM 2384 C CA . VAL A 1 305 ? -13.885 -1.066 22.605 1.00 92.38 305 VAL A CA 1
ATOM 2385 C C . VAL A 1 305 ? -13.044 -2.057 23.418 1.00 92.38 305 VAL A C 1
ATOM 2387 O O . VAL A 1 305 ? -12.947 -3.227 23.050 1.00 92.38 305 VAL A O 1
ATOM 2390 N N . ALA A 1 306 ? -12.502 -1.650 24.569 1.00 90.56 306 ALA A N 1
ATOM 2391 C CA . ALA A 1 306 ? -11.753 -2.553 25.441 1.00 90.56 306 ALA A CA 1
ATOM 2392 C C . ALA A 1 306 ? -12.607 -3.736 25.939 1.00 90.56 306 ALA A C 1
ATOM 2394 O O . ALA A 1 306 ? -12.124 -4.869 25.966 1.00 90.56 306 ALA A O 1
ATOM 2395 N N . LYS A 1 307 ? -13.888 -3.516 26.278 1.00 92.19 307 LYS A N 1
ATOM 2396 C CA . LYS A 1 307 ? -14.817 -4.602 26.653 1.00 92.19 307 LYS A CA 1
ATOM 2397 C C . LYS A 1 307 ? -15.080 -5.554 25.488 1.00 92.19 307 LYS A C 1
ATOM 2399 O O . LYS A 1 307 ? -15.156 -6.760 25.710 1.00 92.19 307 LYS A O 1
ATOM 2404 N N . VAL A 1 308 ? -15.209 -5.039 24.264 1.00 92.62 308 VAL A N 1
ATOM 2405 C CA . VAL A 1 308 ? -15.339 -5.865 23.054 1.00 92.62 308 VAL A CA 1
ATOM 2406 C C . VAL A 1 308 ? -14.098 -6.741 22.875 1.00 92.62 308 VAL A C 1
ATOM 2408 O O . VAL A 1 308 ? -14.237 -7.953 22.724 1.00 92.62 308 VAL A O 1
ATOM 2411 N N . ILE A 1 309 ? -12.896 -6.163 22.983 1.00 92.25 309 ILE A N 1
ATOM 2412 C CA . ILE A 1 309 ? -11.624 -6.898 22.883 1.00 92.25 309 ILE A CA 1
ATOM 2413 C C . ILE A 1 309 ? -11.522 -7.975 23.972 1.00 92.25 309 ILE A C 1
ATOM 2415 O O . ILE A 1 309 ? -11.097 -9.089 23.692 1.00 92.25 309 ILE A O 1
ATOM 2419 N N . GLN A 1 310 ? -11.946 -7.689 25.206 1.00 90.25 310 GLN A N 1
ATOM 2420 C CA . GLN A 1 310 ? -11.944 -8.669 26.303 1.00 90.25 310 GLN A CA 1
ATOM 2421 C C . GLN A 1 310 ? -12.901 -9.848 26.081 1.00 90.25 310 GLN A C 1
ATOM 2423 O O . GLN A 1 310 ? -12.749 -10.887 26.719 1.00 90.25 310 GLN A O 1
ATOM 2428 N N . ARG A 1 311 ? -13.903 -9.689 25.211 1.00 91.06 311 ARG A N 1
ATOM 2429 C CA . ARG A 1 311 ? -14.906 -10.716 24.899 1.00 91.06 311 ARG A CA 1
ATOM 2430 C C . ARG A 1 311 ? -14.551 -11.543 23.666 1.00 91.06 311 ARG A C 1
ATOM 2432 O O . ARG A 1 311 ? -15.330 -12.425 23.305 1.00 91.06 311 ARG A O 1
ATOM 2439 N N . THR A 1 312 ? -13.425 -11.267 23.009 1.00 91.12 312 THR A N 1
ATOM 2440 C CA . THR A 1 312 ? -12.946 -12.099 21.903 1.00 91.12 312 THR A CA 1
ATOM 2441 C C . THR A 1 312 ? -12.492 -13.457 22.424 1.00 91.12 312 THR A C 1
ATOM 2443 O O . THR A 1 312 ? -12.008 -13.595 23.550 1.00 91.12 312 THR A O 1
ATOM 2446 N N . SER A 1 313 ? -12.680 -14.494 21.608 1.00 88.81 313 SER A N 1
ATOM 2447 C CA . SER A 1 313 ? -12.161 -15.817 21.939 1.00 88.81 313 SER A CA 1
ATOM 2448 C C . SER A 1 313 ? -10.642 -15.792 21.795 1.00 88.81 313 SER A C 1
ATOM 2450 O O . SER A 1 313 ? -10.146 -15.503 20.705 1.00 88.81 313 SER A O 1
ATOM 2452 N N . ARG A 1 314 ? -9.919 -16.076 22.883 1.00 91.25 314 ARG A N 1
ATOM 2453 C CA . ARG A 1 314 ? -8.454 -16.069 22.936 1.00 91.25 314 ARG A CA 1
ATOM 2454 C C . ARG A 1 314 ? -7.912 -17.158 23.858 1.00 91.25 314 ARG A C 1
ATOM 2456 O O . ARG A 1 314 ? -8.555 -17.508 24.846 1.00 91.25 314 ARG A O 1
ATOM 2463 N N . VAL A 1 315 ? -6.740 -17.680 23.514 1.00 90.81 315 VAL A N 1
ATOM 2464 C CA . VAL A 1 315 ? -5.965 -18.659 24.298 1.00 90.81 315 VAL A CA 1
ATOM 2465 C C . VAL A 1 315 ? -4.733 -18.040 24.963 1.00 90.81 315 VAL A C 1
ATOM 2467 O O . VAL A 1 315 ? -4.117 -18.691 25.799 1.00 90.81 315 VAL A O 1
ATOM 2470 N N . SER A 1 316 ? -4.401 -16.790 24.623 1.00 83.56 316 SER A N 1
ATOM 2471 C CA . SER A 1 316 ? -3.348 -15.994 25.260 1.00 83.56 316 SER A CA 1
ATOM 2472 C C . SER A 1 316 ? -3.909 -14.687 25.832 1.00 83.56 316 SER A C 1
ATOM 2474 O O . SER A 1 316 ? -4.936 -14.177 25.372 1.00 83.56 316 SER A O 1
ATOM 2476 N N . ASP A 1 317 ? -3.220 -14.138 26.833 1.00 83.38 317 ASP A N 1
ATOM 2477 C CA . ASP A 1 317 ? -3.486 -12.806 27.388 1.00 83.38 317 ASP A CA 1
ATOM 2478 C C . ASP A 1 317 ? -2.905 -11.680 26.520 1.00 83.38 317 ASP A C 1
ATOM 2480 O O . ASP A 1 317 ? -3.284 -10.514 26.668 1.00 83.38 317 ASP A O 1
ATOM 2484 N N . THR A 1 318 ? -2.005 -12.024 25.601 1.00 83.38 318 THR A N 1
ATOM 2485 C CA . THR A 1 318 ? -1.410 -11.116 24.623 1.00 83.38 318 THR A CA 1
ATOM 2486 C C . THR A 1 318 ? -1.918 -11.436 23.223 1.00 83.38 318 THR A C 1
ATOM 2488 O O . THR A 1 318 ? -2.287 -12.566 22.916 1.00 83.38 318 THR A O 1
ATOM 2491 N N . ILE A 1 319 ? -1.955 -10.412 22.375 1.00 82.69 319 ILE A N 1
ATOM 2492 C CA . ILE A 1 319 ? -2.254 -10.508 20.945 1.00 82.69 319 ILE A CA 1
ATOM 2493 C C . ILE A 1 319 ? -1.165 -9.697 20.251 1.00 82.69 319 ILE A C 1
ATOM 2495 O O . ILE A 1 319 ? -0.914 -8.558 20.660 1.00 82.69 319 ILE A O 1
ATOM 2499 N N . LYS A 1 320 ? -0.534 -10.251 19.214 1.00 82.25 320 LYS A N 1
ATOM 2500 C CA . LYS A 1 320 ? 0.592 -9.620 18.513 1.00 82.25 320 LYS A CA 1
ATOM 2501 C C . LYS A 1 320 ? 0.274 -8.213 18.044 1.00 82.25 320 LYS A C 1
ATOM 2503 O O . LYS A 1 320 ? 1.100 -7.309 18.141 1.00 82.25 320 LYS A O 1
ATOM 2508 N N . THR A 1 321 ? -0.920 -8.016 17.488 1.00 83.44 321 THR A N 1
ATOM 2509 C CA . THR A 1 321 ? -1.340 -6.715 16.967 1.00 83.44 321 THR A CA 1
ATOM 2510 C C . THR A 1 321 ? -2.848 -6.540 17.062 1.00 83.44 321 THR A C 1
ATOM 2512 O O . THR A 1 321 ? -3.612 -7.423 16.679 1.00 83.44 321 THR A O 1
ATOM 2515 N N . THR A 1 322 ? -3.278 -5.364 17.522 1.00 85.06 322 THR A N 1
ATOM 2516 C CA . THR A 1 322 ? -4.657 -4.885 17.364 1.00 85.06 322 THR A CA 1
ATOM 2517 C C . THR A 1 322 ? -4.652 -3.676 16.432 1.00 85.06 322 THR A C 1
ATOM 2519 O O . THR A 1 322 ? -4.002 -2.678 16.728 1.00 85.06 322 THR A O 1
ATOM 2522 N N . SER A 1 323 ? -5.351 -3.764 15.303 1.00 87.31 323 SER A N 1
ATOM 2523 C CA . SER A 1 323 ? -5.502 -2.684 14.323 1.00 87.31 323 SER A CA 1
ATOM 2524 C C . SER A 1 323 ? -6.910 -2.094 14.399 1.00 87.31 323 SER A C 1
ATOM 2526 O O . SER A 1 323 ? -7.889 -2.833 14.502 1.00 87.31 323 SER A O 1
ATOM 2528 N N . VAL A 1 324 ? -7.026 -0.771 14.292 1.00 88.06 324 VAL A N 1
ATOM 2529 C CA . VAL A 1 324 ? -8.313 -0.075 14.161 1.00 88.06 324 VAL A CA 1
ATOM 2530 C C . VAL A 1 324 ? -8.418 0.488 12.751 1.00 88.06 324 VAL A C 1
ATOM 2532 O O . VAL A 1 324 ? -7.579 1.277 12.330 1.00 88.06 324 VAL A O 1
ATOM 2535 N N . VAL A 1 325 ? -9.450 0.077 12.019 1.00 87.25 325 VAL A N 1
ATOM 2536 C CA . VAL A 1 325 ? -9.730 0.516 10.651 1.00 87.25 325 VAL A CA 1
ATOM 2537 C C . VAL A 1 325 ? -10.955 1.419 10.685 1.00 87.25 325 VAL A C 1
ATOM 2539 O O . VAL A 1 325 ? -12.094 0.947 10.711 1.00 87.25 325 VAL A O 1
ATOM 2542 N N . ALA A 1 326 ? -10.694 2.726 10.701 1.00 83.38 326 ALA A N 1
ATOM 2543 C CA . ALA A 1 326 ? -11.716 3.761 10.681 1.00 83.38 326 ALA A CA 1
ATOM 2544 C C . ALA A 1 326 ? -12.101 4.116 9.236 1.00 83.38 326 ALA A C 1
ATOM 2546 O O . ALA A 1 326 ? -11.324 4.715 8.490 1.00 83.38 326 ALA A O 1
ATOM 2547 N N . VAL A 1 327 ? -13.317 3.762 8.831 1.00 76.88 327 VAL A N 1
ATOM 2548 C CA . VAL A 1 327 ? -13.872 4.126 7.527 1.00 76.88 327 VAL A CA 1
ATOM 2549 C C . VAL A 1 327 ? -14.419 5.550 7.598 1.00 76.88 327 VAL A C 1
ATOM 2551 O O . VAL A 1 327 ? -15.133 5.914 8.531 1.00 76.88 327 VAL A O 1
ATOM 2554 N N . ARG A 1 328 ? -14.113 6.380 6.601 1.00 59.59 328 ARG A N 1
ATOM 2555 C CA . ARG A 1 328 ? -14.622 7.755 6.541 1.00 59.59 328 ARG A CA 1
ATOM 2556 C C . ARG A 1 328 ? -16.120 7.744 6.234 1.00 59.59 328 ARG A C 1
ATOM 2558 O O . ARG A 1 328 ? -16.521 7.191 5.212 1.00 59.59 328 ARG A O 1
ATOM 2565 N N . SER A 1 329 ? -16.931 8.342 7.101 1.00 51.66 329 SER A N 1
ATOM 2566 C CA . SER A 1 329 ? -18.336 8.622 6.806 1.00 51.66 329 SER A CA 1
ATOM 2567 C C . SER A 1 329 ? -18.442 9.859 5.908 1.00 51.66 329 SER A C 1
ATOM 2569 O O . SER A 1 329 ? -17.671 10.813 6.027 1.00 51.66 329 SER A O 1
ATOM 2571 N N . ASP A 1 330 ? -19.380 9.827 4.966 1.00 44.34 330 ASP A N 1
ATOM 2572 C CA . ASP A 1 330 ? -19.768 11.009 4.200 1.00 44.34 330 ASP A CA 1
ATOM 2573 C C . ASP A 1 330 ? -20.521 11.955 5.164 1.00 44.34 330 ASP A C 1
ATOM 2575 O O . ASP A 1 330 ? -21.506 11.515 5.770 1.00 44.34 330 ASP A O 1
ATOM 2579 N N . PRO A 1 331 ? -20.090 13.217 5.362 1.00 41.72 331 PRO A N 1
ATOM 2580 C CA . PRO A 1 331 ? -20.644 14.128 6.377 1.00 41.72 331 PRO A CA 1
ATOM 2581 C C . PRO A 1 331 ? -22.143 14.439 6.218 1.00 41.72 331 PRO A C 1
ATOM 2583 O O . PRO A 1 331 ? -22.740 15.087 7.073 1.00 41.72 331 PRO A O 1
ATOM 2586 N N . THR A 1 332 ? -22.775 13.971 5.143 1.00 38.97 332 THR A N 1
ATOM 2587 C CA . THR A 1 332 ? -24.212 14.113 4.881 1.00 38.97 332 THR A CA 1
ATOM 2588 C C . THR A 1 332 ? -25.089 13.063 5.571 1.00 38.97 332 THR A C 1
ATOM 2590 O O . THR A 1 332 ? -26.314 13.193 5.555 1.00 38.97 332 THR A O 1
ATOM 2593 N N . LYS A 1 333 ? -24.507 12.035 6.205 1.00 40.62 333 LYS A N 1
ATOM 2594 C CA . LYS A 1 333 ? -25.253 11.018 6.962 1.00 40.62 333 LYS A CA 1
ATOM 2595 C C . LYS A 1 333 ? -24.922 11.096 8.448 1.00 40.62 333 LYS A C 1
ATOM 2597 O O . LYS A 1 333 ? -24.066 10.374 8.946 1.00 40.62 333 LYS A O 1
ATOM 2602 N N . SER A 1 334 ? -25.645 11.940 9.178 1.00 37.78 334 SER A N 1
ATOM 2603 C CA . SER A 1 334 ? -25.723 11.823 10.634 1.00 37.78 334 SER A CA 1
ATOM 2604 C C . SER A 1 334 ? -26.423 10.505 10.984 1.00 37.78 334 SER A C 1
ATOM 2606 O O . SER A 1 334 ? -27.604 10.329 10.665 1.00 37.78 334 SER A O 1
ATOM 2608 N N . HIS A 1 335 ? -25.715 9.570 11.617 1.00 46.16 335 HIS A N 1
ATOM 2609 C CA . HIS A 1 335 ? -26.347 8.405 12.228 1.00 46.16 335 HIS A CA 1
ATOM 2610 C C . HIS A 1 335 ? -26.750 8.727 13.670 1.00 46.16 335 HIS A C 1
ATOM 2612 O O . HIS A 1 335 ? -25.921 9.231 14.425 1.00 46.16 335 HIS A O 1
ATOM 2618 N N . PRO A 1 336 ? -28.014 8.473 14.057 1.00 39.44 336 PRO A N 1
ATOM 2619 C CA . PRO A 1 336 ? -28.441 8.651 15.432 1.00 39.44 336 PRO A CA 1
ATOM 2620 C C . PRO A 1 336 ? -27.744 7.637 16.338 1.00 39.44 336 PRO A C 1
ATOM 2622 O O . PRO A 1 336 ? -27.475 6.496 15.950 1.00 39.44 336 PRO A O 1
ATOM 2625 N N . ASN A 1 337 ? -27.474 8.086 17.556 1.00 44.16 337 ASN A N 1
ATOM 2626 C CA . ASN A 1 337 ? -26.844 7.322 18.614 1.00 44.16 337 ASN A CA 1
ATOM 2627 C C . ASN A 1 337 ? -27.677 6.052 18.904 1.00 44.16 337 ASN A C 1
ATOM 2629 O O . ASN A 1 337 ? -28.897 6.151 19.052 1.00 44.16 337 ASN A O 1
ATOM 2633 N N . PRO A 1 338 ? -27.088 4.846 19.016 1.00 44.12 338 PRO A N 1
ATOM 2634 C CA . PRO A 1 338 ? -27.838 3.648 19.409 1.00 44.12 338 PRO A CA 1
ATOM 2635 C C . PRO A 1 338 ? -28.493 3.763 20.799 1.00 44.12 338 PRO A C 1
ATOM 2637 O O . PRO A 1 338 ? -29.429 3.017 21.083 1.00 44.12 338 PRO A O 1
ATOM 2640 N N . ALA A 1 339 ? -28.064 4.722 21.631 1.00 45.03 339 ALA A N 1
ATOM 2641 C CA . ALA A 1 339 ? -28.732 5.074 22.885 1.00 45.03 339 ALA A CA 1
ATOM 2642 C C . ALA A 1 339 ? -30.149 5.664 22.694 1.00 45.03 339 ALA A C 1
ATOM 2644 O O . ALA A 1 339 ? -30.977 5.529 23.589 1.00 45.03 339 ALA A O 1
ATOM 2645 N N . ASP A 1 340 ? -30.469 6.221 21.521 1.00 40.69 340 ASP A N 1
ATOM 2646 C CA . ASP A 1 340 ? -31.772 6.847 21.242 1.00 40.69 340 ASP A CA 1
ATOM 2647 C C . ASP A 1 340 ? -32.842 5.858 20.743 1.00 40.69 340 ASP A C 1
ATOM 2649 O O . ASP A 1 340 ? -33.966 6.249 20.435 1.00 40.69 340 ASP A O 1
ATOM 2653 N N . ARG A 1 341 ? -32.531 4.555 20.647 1.00 40.94 341 ARG A N 1
ATOM 2654 C CA . ARG A 1 341 ? -33.514 3.513 20.274 1.00 40.94 341 ARG A CA 1
ATOM 2655 C C . ARG A 1 341 ? -34.241 2.876 21.458 1.00 40.94 341 ARG A C 1
ATOM 2657 O O . ARG A 1 341 ? -35.065 1.987 21.249 1.00 40.94 341 ARG A O 1
ATOM 2664 N N . ALA A 1 342 ? -33.962 3.328 22.676 1.00 37.34 342 ALA A N 1
ATOM 2665 C CA . ALA A 1 342 ? -34.664 2.915 23.882 1.00 37.34 342 ALA A CA 1
ATOM 2666 C C . ALA A 1 342 ? -35.349 4.131 24.524 1.00 37.34 342 ALA A C 1
ATOM 2668 O O . ALA A 1 342 ? -34.883 4.669 25.525 1.00 37.34 342 ALA A O 1
ATOM 2669 N N . SER A 1 343 ? -36.441 4.599 23.920 1.00 34.47 343 SER A N 1
ATOM 2670 C CA . SER A 1 343 ? -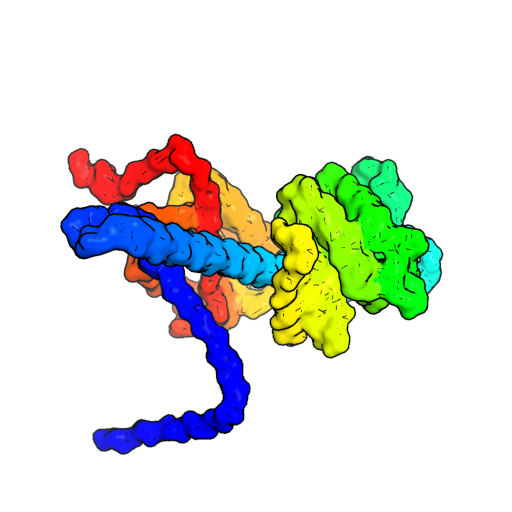37.399 5.535 24.526 1.00 34.47 343 SER A CA 1
ATOM 2671 C C . SER A 1 343 ? -38.790 5.286 23.968 1.00 34.47 343 SER A C 1
ATOM 2673 O O . SER A 1 343 ? -38.907 5.200 22.725 1.00 34.47 343 SER A O 1
#

Secondary structure (DSSP, 8-state):
----------S-----PPP---S-TTTTTTTTTS-SSHHHHHHHHHHHHHHHHHHHHHHHHHHHHHHHHHHHHS-SEEEEEE-S--HHHHHHHHHHHHH-TTTEEEEEHHHHH-GGGSPPP-TTEEEEEE--B-TTSS-BTTB-HHHHHHHH--GGGTT--EEEEES---HHHHHHHHHHHHHTT--PEEEEEETTEEEEEEEEETTEEEEEEPPP-----S-SSS-EEEEE-S--HHHHHHHHHHHHHSGGGEEEEEE-TTS-EEEEEE--PPB-TT-EEEEEEEEEE-TTS-EEETTB-HHHHHHHHHTS-BSSS--SEEEEEEEPPPTT--PPPGGGG--

Solvent-accessible surface area (backbone atoms only — not comparable to full-atom values): 19687 Å² total; per-residue (Å²): 134,89,86,86,83,88,82,90,78,84,88,83,75,84,78,78,76,79,77,85,75,86,66,56,79,65,59,72,67,64,62,81,87,76,46,94,49,58,71,61,47,51,54,50,44,49,51,53,51,52,52,50,51,52,52,53,52,51,50,55,51,50,53,48,52,51,50,47,52,51,32,71,46,64,44,72,31,35,39,42,34,31,60,58,87,49,69,70,40,52,53,52,51,51,54,57,36,71,76,44,63,85,45,38,45,82,37,51,48,70,27,67,77,36,72,93,66,44,70,76,35,40,82,37,22,33,40,37,38,35,32,56,58,42,97,77,10,57,26,46,52,81,29,39,25,45,56,47,37,55,60,56,68,37,84,42,41,68,40,35,39,32,39,32,47,56,64,75,63,29,72,69,22,53,50,38,24,44,49,54,37,36,80,69,74,44,82,51,31,40,37,37,68,52,96,90,28,51,36,35,35,38,46,90,48,96,95,45,74,52,75,46,76,49,80,82,67,79,81,50,85,59,68,92,31,82,33,34,44,37,35,34,59,45,100,43,72,68,40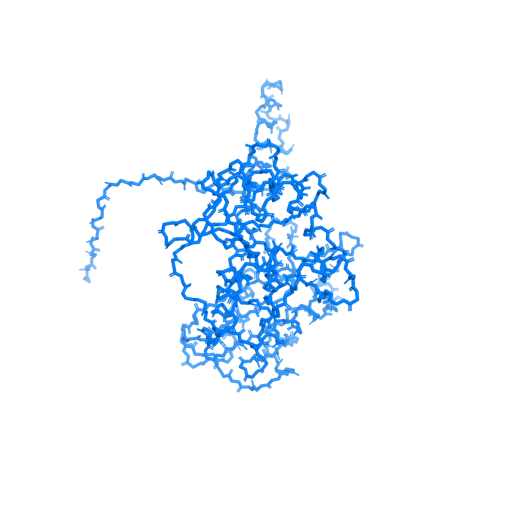,49,50,53,52,50,56,61,34,69,73,44,56,94,42,20,21,36,25,34,54,46,99,82,55,40,71,38,82,77,43,67,65,97,70,60,35,34,52,50,11,34,39,35,42,30,18,39,54,46,63,48,99,88,59,51,69,14,53,50,79,36,42,70,70,55,49,49,53,37,62,72,56,50,63,56,81,42,99,47,58,63,40,78,46,78,47,64,44,84,72,64,91,87,64,84,76,79,61,81,77,72,75,75,123

Organism: Pleuronectes platessa (NCBI:txid8262)

Radius of gyration: 23.99 Å; Cα contacts (8 Å, |Δi|>4): 556; chains: 1; bounding box: 63×64×75 Å

Sequence (343 aa):
MNYCGKYSALEHGVHVARADIDGNPMSLLDGLQDCENVTACIIQRKQDFETFLDGFEEQKIQDRLLSASEISHSYSQKLLVMTDKDKSTEDRVQQEYSLDPHYSVIVSKDCLYNESCCPEADGYTVVQIFGSVSEDGQSVSGLSGSSLAELMFKPSLTGTPVFSLNGSTSTHFQQNFMRFFQIRGIKAVLETNQENHQLYQVMDQPGSISSYTIPQRPVDHTIQYDHQQIIIMESDPVVRKAATFLYEKHPEVSSVYILDENQRPKLIHGASVPLSEDSRLVLVGHGAKDDSGEMRLSGYGAQDVAKVIQRTSRVSDTIKTTSVVAVRSDPTKSHPNPADRAS

Nearest PDB structures (foldseek):
  8yja-assembly1_B  TM=8.241E-01  e=7.155E-06  Vibrio vulnificus MO6-24/O
  7d5y-assembly1_A  TM=8.762E-01  e=5.632E-05  Vibrio vulnificus
  3eeb-assembly2_B  TM=7.973E-01  e=2.884E-05  Vibrio cholerae
  8yja-assembly1_A  TM=7.392E-01  e=1.321E-05  Vibrio vulnificus MO6-24/O
  3fzy-assembly2_B  TM=7.592E-01  e=3.001E-04  Vibrio cholerae

Foldseek 3Di:
DDDDDDDDDDDDDPPPDLPPLLDDPVVLVPDCPPDPPNVVSVVVSVVVVVVSVVSVVVVVQVVLLVLQVVLVQQAQAEEEEEQDDDPVQVVVSVVVCVVPVPRYDYHYLVCLVPVVPQAADALSYEYEYTADADPQLQDGPNDALQRVLVSCPDPSNLRPQEYEYDDDHDPRRVLNNQVNCLVVVRNHWYWYDDPNWTKIWHDNDRPDIDIDTDDDDPSDPPPQAQAEEEEEADDDPVLVVVSVVVCVSPVQRYWYFYQDPVLATDTDHHDLDAAEQRYEYEYTAAWDADPVRAIDGNLHGPVSVVVSVVRGGHPDPHHNYYHYHHDYDDPVDDDDHPVVVPD